Protein AF-A0A2S0L6A3-F1 (afdb_monomer)

Secondary structure (DSSP, 8-state):
-----------SHHHHHHHHHHHHHHHHHHHHHHHHHHHHHHHHHHHHHS--SSHHHHHHHHHHHTT--SEE--S-GGGT--BBGGGTBPPTT---GGGGPPEEEEE-SSS-EEEEE-TTS-B--TT-TT--HHHHHH-------SSSSHHHIIIIITTTSGGG--S-HHHHHHTEEE-TTS-EEEEEE-B--SS--HHHHHHHHHHHHHHHHHHHHHT-

InterPro domains:
  IPR021462 Protein of unknown function DUF3114 [PF11311] (29-197)

Structure (mmCIF, N/CA/C/O backbone):
data_AF-A0A2S0L6A3-F1
#
_entry.id   AF-A0A2S0L6A3-F1
#
loop_
_atom_site.group_PDB
_atom_site.id
_atom_site.type_symbol
_atom_site.label_atom_id
_atom_site.label_alt_id
_atom_site.label_comp_id
_atom_site.label_asym_id
_atom_site.label_entity_id
_atom_site.label_seq_id
_atom_site.pdbx_PDB_ins_code
_atom_site.Cartn_x
_atom_site.Cartn_y
_atom_site.Cartn_z
_atom_site.occupancy
_atom_site.B_iso_or_equiv
_atom_site.auth_seq_id
_atom_site.auth_comp_id
_atom_site.auth_asym_id
_atom_site.auth_atom_id
_atom_site.pdbx_PDB_model_num
ATOM 1 N N . MET A 1 1 ? 72.350 -32.010 15.997 1.00 31.83 1 MET A N 1
ATOM 2 C CA . MET A 1 1 ? 72.302 -31.146 14.799 1.00 31.83 1 MET A CA 1
ATOM 3 C C . MET A 1 1 ? 70.889 -31.222 14.229 1.00 31.83 1 MET A C 1
ATOM 5 O O . MET A 1 1 ? 70.427 -32.323 13.991 1.00 31.83 1 MET A O 1
ATOM 9 N N . TYR A 1 2 ? 7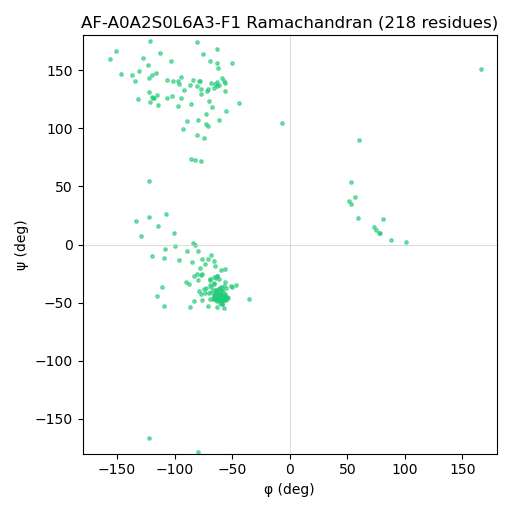0.229 -30.065 14.114 1.00 31.84 2 TYR A N 1
ATOM 10 C CA . TYR A 1 2 ? 68.938 -29.771 13.464 1.00 31.84 2 TYR A CA 1
ATOM 11 C C . TYR A 1 2 ? 67.646 -30.471 13.939 1.00 31.84 2 TYR A C 1
ATOM 13 O O . TYR A 1 2 ? 67.187 -31.454 13.372 1.00 31.84 2 TYR A O 1
ATOM 21 N N . PHE A 1 3 ? 66.979 -29.823 14.904 1.00 28.22 3 PHE A N 1
ATOM 22 C CA . PHE A 1 3 ? 65.516 -29.804 15.009 1.00 28.22 3 PHE A CA 1
ATOM 23 C C . PHE A 1 3 ? 64.943 -29.012 13.824 1.00 28.22 3 PHE A C 1
ATOM 25 O O . PHE A 1 3 ? 65.198 -27.811 13.705 1.00 28.22 3 PHE A O 1
ATOM 32 N N . GLN A 1 4 ? 64.146 -29.649 12.968 1.00 32.53 4 GLN A N 1
ATOM 33 C CA . GLN A 1 4 ? 63.387 -28.951 11.933 1.00 32.53 4 GLN A CA 1
ATOM 34 C C . GLN A 1 4 ? 62.026 -28.539 12.517 1.00 32.53 4 GLN A C 1
ATOM 36 O O . GLN A 1 4 ? 61.151 -29.366 12.758 1.00 32.53 4 GLN A O 1
ATOM 41 N N . LYS A 1 5 ? 61.869 -27.239 12.798 1.00 33.12 5 LYS A N 1
ATOM 42 C CA . LYS A 1 5 ? 60.591 -26.612 13.168 1.00 33.12 5 LYS A CA 1
ATOM 43 C C . LYS A 1 5 ? 59.597 -26.775 12.014 1.00 33.12 5 LYS A C 1
ATOM 45 O O . LYS A 1 5 ? 59.706 -26.076 11.007 1.00 33.12 5 LYS A O 1
ATOM 50 N N . ALA A 1 6 ? 58.601 -27.640 12.177 1.00 35.22 6 ALA A N 1
ATOM 51 C CA . ALA A 1 6 ? 57.412 -27.619 11.335 1.00 35.22 6 ALA A CA 1
ATOM 52 C C . ALA A 1 6 ? 56.557 -26.402 11.723 1.00 35.22 6 ALA A C 1
ATOM 54 O O . ALA A 1 6 ? 55.893 -26.375 12.758 1.00 35.22 6 ALA A O 1
ATOM 55 N N . HIS A 1 7 ? 56.611 -25.361 10.896 1.00 33.84 7 HIS A N 1
ATOM 56 C CA . HIS A 1 7 ? 55.689 -24.236 10.965 1.00 33.84 7 HIS A CA 1
ATOM 57 C C . HIS A 1 7 ? 54.299 -24.690 10.497 1.00 33.84 7 HIS A C 1
ATOM 59 O O . HIS A 1 7 ? 54.042 -24.768 9.298 1.00 33.84 7 HIS A O 1
ATOM 65 N N . ILE A 1 8 ? 53.378 -24.928 11.432 1.00 35.19 8 ILE A N 1
ATOM 66 C CA . ILE A 1 8 ? 51.941 -24.962 11.131 1.00 35.19 8 ILE A CA 1
ATOM 67 C C . ILE A 1 8 ? 51.505 -23.505 10.923 1.00 35.19 8 ILE A C 1
ATOM 69 O O . ILE A 1 8 ? 51.211 -22.781 11.873 1.00 35.19 8 ILE A O 1
ATOM 73 N N . ARG A 1 9 ? 51.541 -23.030 9.672 1.00 35.81 9 ARG A N 1
ATOM 74 C CA . ARG A 1 9 ? 50.959 -21.736 9.290 1.00 35.81 9 ARG A CA 1
ATOM 75 C C . ARG A 1 9 ? 49.472 -21.913 8.979 1.00 35.81 9 ARG A C 1
ATOM 77 O O . ARG A 1 9 ? 49.096 -22.670 8.094 1.00 35.81 9 ARG A O 1
ATOM 84 N N . ALA A 1 10 ? 48.670 -21.180 9.749 1.00 40.34 10 ALA A N 1
ATOM 85 C CA . ALA A 1 10 ? 47.282 -20.774 9.546 1.00 40.34 10 ALA A CA 1
ATOM 86 C C . ALA A 1 10 ? 46.657 -21.106 8.173 1.00 40.34 10 ALA A C 1
ATOM 88 O O . ALA A 1 10 ? 46.865 -20.386 7.202 1.00 40.34 10 ALA A O 1
ATOM 89 N N . PHE A 1 11 ? 45.799 -22.130 8.130 1.00 37.00 11 PHE A N 1
ATOM 90 C CA . PHE A 1 11 ? 44.911 -22.394 6.985 1.00 37.00 11 PHE A CA 1
ATOM 91 C C . PHE A 1 11 ? 43.455 -22.687 7.396 1.00 37.00 11 PHE A C 1
ATOM 93 O O . PHE A 1 11 ? 42.698 -23.275 6.635 1.00 37.00 11 PHE A O 1
ATOM 100 N N . CYS A 1 12 ? 43.040 -22.278 8.603 1.00 38.59 12 CYS A N 1
ATOM 101 C CA . CYS A 1 12 ? 41.682 -22.538 9.112 1.00 38.59 12 CYS A CA 1
ATOM 102 C C . CYS A 1 12 ? 40.863 -21.266 9.425 1.00 38.59 12 CYS A C 1
ATOM 104 O O . CYS A 1 12 ? 39.659 -21.337 9.641 1.00 38.59 12 CYS A O 1
ATOM 106 N N . PHE A 1 13 ? 41.482 -20.080 9.409 1.00 37.94 13 PHE A N 1
ATOM 107 C CA . PHE A 1 13 ? 40.802 -18.823 9.755 1.00 37.94 13 PHE A CA 1
ATOM 108 C C . PHE A 1 13 ? 39.919 -18.224 8.637 1.00 37.94 13 PHE A C 1
ATOM 110 O O . PHE A 1 13 ? 38.814 -17.776 8.946 1.00 37.94 13 PHE A O 1
ATOM 117 N N . PRO A 1 14 ? 40.308 -18.242 7.343 1.00 47.25 14 PRO A N 1
ATOM 118 C CA . PRO A 1 14 ? 39.481 -17.641 6.290 1.00 47.25 14 PRO A CA 1
ATOM 119 C C . PRO A 1 14 ? 38.142 -18.364 6.092 1.00 47.25 14 PRO A C 1
ATOM 121 O O . PRO A 1 14 ? 37.132 -17.740 5.783 1.00 47.25 14 PRO A O 1
ATOM 124 N N . LEU A 1 15 ? 38.118 -19.684 6.293 1.00 43.19 15 LEU A N 1
ATOM 125 C CA . LEU A 1 15 ? 36.986 -20.543 5.933 1.00 43.19 15 LEU A CA 1
ATOM 126 C C . LEU A 1 15 ? 35.839 -20.499 6.958 1.00 43.19 15 LEU A C 1
ATOM 128 O O . LEU A 1 15 ? 34.674 -20.642 6.601 1.00 43.19 15 LEU A O 1
ATOM 132 N N . VAL A 1 16 ? 36.158 -20.271 8.235 1.00 50.44 16 VAL A N 1
ATOM 133 C CA . VAL A 1 16 ? 35.151 -20.079 9.292 1.00 50.44 16 VAL A CA 1
ATOM 134 C C . VAL A 1 16 ? 34.558 -18.676 9.209 1.00 50.44 16 VAL A C 1
ATOM 136 O O . VAL A 1 16 ? 33.344 -18.515 9.284 1.00 50.44 16 VAL A O 1
ATOM 139 N N . VAL A 1 17 ? 35.400 -17.664 8.985 1.00 53.19 17 VAL A N 1
ATOM 140 C CA . VAL A 1 17 ? 34.967 -16.268 8.861 1.00 53.19 17 VAL A CA 1
ATOM 141 C C . VAL A 1 17 ? 34.058 -16.076 7.641 1.00 53.19 17 VAL A C 1
ATOM 143 O O . VAL A 1 17 ? 32.988 -15.490 7.772 1.00 53.19 17 VAL A O 1
ATOM 146 N N . THR A 1 18 ? 34.421 -16.630 6.480 1.00 59.38 18 THR A N 1
ATOM 147 C CA . THR A 1 18 ? 33.579 -16.586 5.265 1.00 59.38 18 THR A CA 1
ATOM 148 C C . THR A 1 18 ? 32.226 -17.265 5.471 1.00 59.38 18 THR A C 1
ATOM 150 O O . THR A 1 18 ? 31.202 -16.646 5.203 1.00 59.38 18 THR A O 1
ATOM 153 N N . LYS A 1 19 ? 32.187 -18.458 6.081 1.00 60.59 19 LYS A N 1
ATOM 154 C CA . LYS A 1 19 ? 30.921 -19.132 6.420 1.00 60.59 19 LYS A CA 1
ATOM 155 C C . LYS A 1 19 ? 30.034 -18.326 7.373 1.00 60.59 19 LYS A C 1
ATOM 157 O O . LYS A 1 19 ? 28.815 -18.349 7.230 1.00 60.59 19 LYS A O 1
ATOM 162 N N . VAL A 1 20 ? 30.612 -17.617 8.346 1.00 64.38 20 VAL A N 1
ATOM 163 C CA . VAL A 1 20 ? 29.844 -16.738 9.248 1.00 64.38 20 VAL A CA 1
ATOM 164 C C . VAL A 1 20 ? 29.231 -15.567 8.476 1.00 64.38 20 VAL A C 1
ATOM 166 O O . VAL A 1 20 ? 28.052 -15.269 8.670 1.00 64.38 20 VAL A O 1
ATOM 169 N N . TYR A 1 21 ? 29.985 -14.941 7.567 1.00 66.62 21 TYR A N 1
ATOM 170 C CA . TYR A 1 21 ? 29.467 -13.863 6.720 1.00 66.62 21 TYR A CA 1
ATOM 171 C C . TYR A 1 21 ? 28.375 -14.341 5.758 1.00 66.62 21 TYR A C 1
ATOM 173 O O . TYR A 1 21 ? 27.346 -13.675 5.649 1.00 66.62 21 TYR A O 1
ATOM 181 N N . ASP A 1 22 ? 28.545 -15.506 5.132 1.00 71.62 22 ASP A N 1
ATOM 182 C CA . ASP A 1 22 ? 27.551 -16.091 4.225 1.00 71.62 22 ASP A CA 1
ATOM 183 C C . ASP A 1 22 ? 26.243 -16.427 4.957 1.00 71.62 22 ASP A C 1
ATOM 185 O O . ASP A 1 22 ? 25.149 -16.110 4.481 1.00 71.62 22 ASP A O 1
ATOM 189 N N . ASN A 1 23 ? 26.341 -16.998 6.162 1.00 76.69 23 ASN A N 1
ATOM 190 C CA . ASN A 1 23 ? 25.178 -17.292 7.001 1.00 76.69 23 ASN A CA 1
ATOM 191 C C . ASN A 1 23 ? 24.453 -16.015 7.439 1.00 76.69 23 ASN A C 1
ATOM 193 O O . ASN A 1 23 ? 23.222 -15.961 7.427 1.00 76.69 23 ASN A O 1
ATOM 197 N N . MET A 1 24 ? 25.206 -14.974 7.802 1.00 78.56 24 MET A N 1
ATOM 198 C CA . MET A 1 24 ? 24.635 -13.688 8.192 1.00 78.56 24 MET A CA 1
ATOM 199 C C . MET A 1 24 ? 23.936 -13.018 7.002 1.00 78.56 24 MET A C 1
ATOM 201 O O . MET A 1 24 ? 22.807 -12.555 7.140 1.00 78.56 24 MET A O 1
ATOM 205 N N . TRP A 1 25 ? 24.556 -13.026 5.820 1.00 79.31 25 TRP A N 1
ATOM 206 C CA . TRP A 1 25 ? 23.961 -12.543 4.571 1.00 79.31 25 TRP A CA 1
ATOM 207 C C . TRP A 1 25 ? 22.652 -13.264 4.232 1.00 79.31 25 TRP A C 1
ATOM 209 O O . TRP A 1 25 ? 21.638 -12.619 3.958 1.00 79.31 25 TRP A O 1
ATOM 219 N N . TYR A 1 26 ? 22.644 -14.598 4.304 1.00 83.38 26 TYR A N 1
ATOM 220 C CA . TYR A 1 26 ? 21.440 -15.388 4.061 1.00 83.38 26 TYR A CA 1
ATOM 221 C C . TYR A 1 26 ? 20.330 -15.048 5.061 1.00 83.38 26 TYR A C 1
ATOM 223 O O . TYR A 1 26 ? 19.191 -14.820 4.655 1.00 83.38 26 TYR A O 1
ATOM 231 N N . ALA A 1 27 ? 20.658 -14.934 6.351 1.00 84.56 27 ALA A N 1
ATOM 232 C CA . ALA A 1 27 ? 19.701 -14.541 7.382 1.00 84.56 27 ALA A CA 1
ATOM 233 C C . ALA A 1 27 ? 19.103 -13.148 7.118 1.00 84.56 27 ALA A C 1
ATOM 235 O O . ALA A 1 27 ? 17.888 -12.978 7.203 1.00 84.56 27 ALA A O 1
ATOM 236 N N . TRP A 1 28 ? 19.927 -12.172 6.723 1.00 82.19 28 TRP A N 1
ATOM 237 C CA . TRP A 1 28 ? 19.464 -10.833 6.347 1.00 82.19 28 TRP A CA 1
ATOM 238 C C . TRP A 1 28 ? 18.509 -10.854 5.155 1.00 82.19 28 TRP A C 1
ATOM 240 O O . TRP A 1 28 ? 17.474 -10.188 5.187 1.00 82.19 28 TRP A O 1
ATOM 250 N N . LYS A 1 29 ? 18.820 -11.643 4.121 1.00 87.50 29 LYS A N 1
ATOM 251 C CA . LYS A 1 29 ? 17.936 -11.819 2.966 1.00 87.50 29 LYS A CA 1
ATOM 252 C C . LYS A 1 29 ? 16.603 -12.451 3.367 1.00 87.50 29 LYS A C 1
ATOM 254 O O . LYS A 1 29 ? 15.558 -11.964 2.949 1.00 87.50 29 LYS A O 1
ATOM 259 N N . GLN A 1 30 ? 16.621 -13.506 4.180 1.00 88.81 30 GLN A N 1
ATOM 260 C CA . GLN A 1 30 ? 15.391 -14.158 4.639 1.00 88.81 30 GLN A CA 1
ATOM 261 C C . GLN A 1 30 ? 14.534 -13.217 5.488 1.00 88.81 30 GLN A C 1
ATOM 263 O O . GLN A 1 30 ? 13.326 -13.138 5.275 1.00 88.81 30 GLN A O 1
ATOM 268 N N . LEU A 1 31 ? 15.155 -12.448 6.387 1.00 86.00 31 LEU A N 1
ATOM 269 C CA . LEU A 1 31 ? 14.462 -11.441 7.186 1.00 86.00 31 LEU A CA 1
ATOM 270 C C . LEU A 1 31 ? 13.793 -10.392 6.288 1.00 86.00 31 LEU A C 1
ATOM 272 O O . LEU A 1 31 ? 12.598 -10.143 6.421 1.00 86.00 31 LEU A O 1
ATOM 276 N N . HIS A 1 32 ? 14.533 -9.849 5.318 1.00 86.69 32 HIS A N 1
ATOM 277 C CA . HIS A 1 32 ? 13.995 -8.915 4.328 1.00 86.69 32 HIS A CA 1
ATOM 278 C C . HIS A 1 32 ? 12.790 -9.485 3.579 1.00 86.69 32 HIS A C 1
ATOM 280 O O . HIS A 1 32 ? 11.782 -8.807 3.433 1.00 86.69 32 HIS A O 1
ATOM 286 N N . LEU A 1 33 ? 12.854 -10.733 3.123 1.00 89.56 33 LEU A N 1
ATOM 287 C CA . LEU A 1 33 ? 11.740 -11.357 2.406 1.00 89.56 33 LEU A CA 1
ATOM 288 C C . LEU A 1 33 ? 10.532 -11.611 3.317 1.00 89.56 33 LEU A C 1
ATOM 290 O O . LEU A 1 33 ? 9.387 -11.429 2.898 1.00 89.56 33 LEU A O 1
ATOM 294 N N . PHE A 1 34 ? 10.775 -11.973 4.577 1.00 89.44 34 PHE A N 1
ATOM 295 C CA . PHE A 1 34 ? 9.727 -12.252 5.555 1.00 89.44 34 PHE A CA 1
ATOM 296 C C . PHE A 1 34 ? 8.854 -11.027 5.861 1.00 89.44 34 PHE A C 1
ATOM 298 O O . PHE A 1 34 ? 7.663 -11.169 6.145 1.00 89.44 34 PHE A O 1
ATOM 305 N N . ARG A 1 35 ? 9.391 -9.811 5.705 1.00 87.50 35 ARG A N 1
ATOM 306 C CA . ARG A 1 35 ? 8.645 -8.554 5.878 1.00 87.50 35 ARG A CA 1
ATOM 307 C C . ARG A 1 35 ? 7.395 -8.466 4.989 1.00 87.50 35 ARG A C 1
ATOM 309 O O . ARG A 1 35 ? 6.401 -7.865 5.393 1.00 87.50 35 ARG A O 1
ATOM 316 N N . TYR A 1 36 ? 7.427 -9.072 3.798 1.00 90.06 36 TYR A N 1
ATOM 317 C CA . TYR A 1 36 ? 6.283 -9.101 2.883 1.00 90.06 36 TYR A CA 1
ATOM 318 C C . TYR A 1 36 ? 5.188 -10.044 3.376 1.00 90.06 36 TYR A C 1
ATOM 320 O O . TYR A 1 36 ? 4.010 -9.711 3.271 1.00 90.06 36 TYR A O 1
ATOM 328 N N . VAL A 1 37 ? 5.573 -11.180 3.968 1.00 92.00 37 VAL A N 1
ATOM 329 C CA . VAL A 1 37 ? 4.640 -12.128 4.592 1.00 92.00 37 VAL A CA 1
ATOM 330 C C . VAL A 1 37 ? 3.953 -11.475 5.782 1.00 92.00 37 VAL A C 1
ATOM 332 O O . VAL A 1 37 ? 2.728 -11.504 5.853 1.00 92.00 37 VAL A O 1
ATOM 335 N N . ILE A 1 38 ? 4.721 -10.823 6.662 1.00 89.38 38 ILE A N 1
ATOM 336 C CA . ILE A 1 38 ? 4.166 -10.077 7.798 1.00 89.38 38 ILE A CA 1
ATOM 337 C C . ILE A 1 38 ? 3.192 -9.015 7.285 1.00 89.38 38 ILE A C 1
ATOM 339 O O . ILE A 1 38 ? 2.030 -9.017 7.673 1.00 89.38 38 ILE A O 1
ATOM 343 N N . SER A 1 39 ? 3.633 -8.141 6.376 1.00 89.69 39 SER A N 1
ATOM 344 C CA . SER A 1 39 ? 2.795 -7.050 5.868 1.00 89.69 39 SER A CA 1
ATOM 345 C C . SER A 1 39 ? 1.486 -7.554 5.249 1.00 89.69 39 SER A C 1
ATOM 347 O O . SER A 1 39 ? 0.419 -7.023 5.559 1.00 89.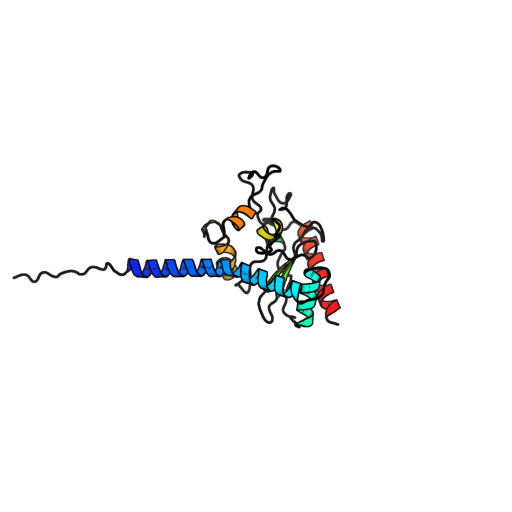69 39 SER A O 1
ATOM 349 N N . TYR A 1 40 ? 1.545 -8.619 4.445 1.00 93.19 40 TYR A N 1
ATOM 350 C CA . TYR A 1 40 ? 0.358 -9.245 3.870 1.00 93.19 40 TYR A CA 1
ATOM 351 C C . TYR A 1 40 ? -0.567 -9.835 4.940 1.00 93.19 40 TYR A C 1
ATOM 353 O O . TYR A 1 40 ? -1.761 -9.546 4.939 1.00 93.19 40 TYR A O 1
ATOM 361 N N . GLN A 1 41 ? -0.034 -10.610 5.889 1.00 93.31 41 GLN A N 1
ATOM 362 C CA . GLN A 1 41 ? -0.832 -11.212 6.962 1.00 93.31 41 GLN A CA 1
ATOM 363 C C . GLN A 1 41 ? -1.547 -10.156 7.809 1.00 93.31 41 GLN A C 1
ATOM 365 O O . GLN A 1 41 ? -2.686 -10.366 8.217 1.00 93.31 41 GLN A O 1
ATOM 370 N N . GLN A 1 42 ? -0.913 -9.009 8.044 1.00 92.06 42 GLN A N 1
ATOM 371 C CA . GLN A 1 42 ? -1.512 -7.910 8.794 1.00 92.06 42 GLN A CA 1
ATOM 372 C C . GLN A 1 42 ? -2.652 -7.232 8.046 1.00 92.06 42 GLN A C 1
ATOM 374 O O . GLN A 1 42 ? -3.716 -7.017 8.624 1.00 92.06 42 GLN A O 1
ATOM 379 N N . ALA A 1 43 ? -2.441 -6.913 6.768 1.00 94.31 43 ALA A N 1
ATOM 380 C CA . ALA A 1 43 ? -3.487 -6.358 5.921 1.00 94.31 43 ALA A CA 1
ATOM 381 C C . ALA A 1 43 ? -4.661 -7.341 5.811 1.00 94.31 43 ALA A C 1
ATOM 383 O O . ALA A 1 43 ? -5.804 -6.970 6.074 1.00 94.31 43 ALA A O 1
ATOM 384 N N . LYS A 1 44 ? -4.374 -8.619 5.540 1.00 95.31 44 LYS A N 1
ATOM 385 C CA . LYS A 1 44 ? -5.381 -9.677 5.442 1.00 95.31 44 LYS A CA 1
ATOM 386 C C . LYS A 1 44 ? -6.156 -9.873 6.743 1.00 95.31 44 LYS A C 1
ATOM 388 O O . LYS A 1 44 ? -7.379 -9.956 6.711 1.00 95.31 44 LYS A O 1
ATOM 393 N N . TYR A 1 45 ? -5.480 -9.866 7.892 1.00 95.31 45 TYR A N 1
ATOM 394 C CA . TYR A 1 45 ? -6.146 -9.929 9.192 1.00 95.31 45 TYR A CA 1
ATOM 395 C C . TYR A 1 45 ? -7.171 -8.800 9.357 1.00 95.31 45 TYR A C 1
ATOM 397 O O . TYR A 1 45 ? -8.297 -9.053 9.779 1.00 95.31 45 TYR A O 1
ATOM 405 N N . ILE A 1 46 ? -6.821 -7.568 8.982 1.00 96.31 46 ILE A N 1
ATOM 406 C CA . ILE A 1 46 ? -7.750 -6.433 9.043 1.00 96.31 46 ILE A CA 1
ATOM 407 C C . ILE A 1 46 ? -8.924 -6.637 8.077 1.00 96.31 46 ILE A C 1
ATOM 409 O O . ILE A 1 46 ? -10.080 -6.481 8.473 1.00 96.31 46 ILE A O 1
ATOM 413 N N . VAL A 1 47 ? -8.632 -7.025 6.833 1.00 96.50 47 VAL A N 1
ATOM 414 C CA . VAL A 1 47 ? -9.634 -7.256 5.782 1.00 96.50 47 VAL A CA 1
ATOM 415 C C . VAL A 1 47 ? -10.664 -8.310 6.193 1.00 96.50 47 VAL A C 1
ATOM 417 O O . VAL A 1 47 ? -11.855 -8.109 5.937 1.00 96.50 47 VAL A O 1
ATOM 420 N N . ASP A 1 48 ? -10.216 -9.389 6.836 1.00 97.12 48 ASP A N 1
ATOM 421 C CA . ASP A 1 48 ? -11.041 -10.546 7.193 1.00 97.12 48 ASP A CA 1
ATOM 422 C C . ASP A 1 48 ? -11.829 -10.340 8.505 1.00 97.12 48 ASP A C 1
ATOM 424 O O . ASP A 1 48 ? -12.898 -10.924 8.674 1.00 97.12 48 ASP A O 1
ATOM 428 N N . ASN A 1 49 ? -11.336 -9.509 9.437 1.00 97.69 49 ASN A N 1
ATOM 429 C CA . ASN A 1 49 ? -11.890 -9.416 10.801 1.00 97.69 49 ASN A CA 1
ATOM 430 C C . ASN A 1 49 ? -12.642 -8.110 11.111 1.00 97.69 49 ASN A C 1
ATOM 432 O O . ASN A 1 49 ? -13.330 -8.025 12.133 1.00 97.69 49 ASN A O 1
ATOM 436 N N . TYR A 1 50 ? -12.541 -7.085 10.260 1.00 97.62 50 TYR A N 1
ATOM 437 C CA . TYR A 1 50 ? -13.141 -5.772 10.513 1.00 97.62 50 TYR A CA 1
ATOM 438 C C . TYR A 1 50 ? -14.165 -5.389 9.445 1.00 97.62 50 TYR A C 1
ATOM 440 O O . TYR A 1 50 ? -14.047 -5.731 8.270 1.00 97.62 50 TYR A O 1
ATOM 448 N N . LYS A 1 51 ? -15.211 -4.671 9.871 1.00 95.62 51 LYS A N 1
ATOM 449 C CA . LYS A 1 51 ? -16.278 -4.190 8.982 1.00 95.62 51 LYS A CA 1
ATOM 450 C C . LYS A 1 51 ? -15.854 -2.882 8.313 1.00 95.62 51 LYS A C 1
ATOM 452 O O . LYS A 1 51 ? -15.278 -2.025 8.975 1.00 95.62 51 LYS A O 1
ATOM 457 N N . GLY A 1 52 ? -16.208 -2.725 7.045 1.00 94.62 52 GLY A N 1
ATOM 458 C CA . GLY A 1 52 ? -15.938 -1.545 6.225 1.00 94.62 52 GLY A CA 1
ATOM 459 C C . GLY A 1 52 ? -16.186 -1.881 4.756 1.00 94.62 52 GLY A C 1
ATOM 460 O O . GLY A 1 52 ? -16.081 -3.048 4.366 1.00 94.62 52 GLY A O 1
ATOM 461 N N . ARG A 1 53 ? -16.566 -0.883 3.961 1.00 94.50 53 ARG A N 1
ATOM 462 C CA . ARG A 1 53 ? -16.757 -0.979 2.508 1.00 94.50 53 ARG A CA 1
ATOM 463 C C . ARG A 1 53 ? -15.415 -1.036 1.783 1.00 94.50 53 ARG A C 1
ATOM 465 O O . ARG A 1 53 ? -15.283 -1.783 0.817 1.00 94.50 53 ARG A O 1
ATOM 472 N N . THR A 1 54 ? -14.431 -0.281 2.267 1.00 97.25 54 THR A N 1
ATOM 473 C CA . THR A 1 54 ? -13.056 -0.237 1.748 1.00 97.25 54 THR A CA 1
ATOM 474 C C . THR A 1 54 ? -12.073 -0.821 2.761 1.00 97.25 54 THR A C 1
ATOM 476 O O . THR A 1 54 ? -12.407 -1.001 3.935 1.00 97.25 54 THR A O 1
ATOM 479 N N . ASP A 1 55 ? -10.850 -1.127 2.325 1.00 97.50 55 ASP A N 1
ATOM 480 C CA . ASP A 1 55 ? -9.809 -1.598 3.245 1.00 97.50 55 ASP A CA 1
ATOM 481 C C . ASP A 1 55 ? -9.363 -0.465 4.187 1.00 97.50 55 ASP A C 1
ATOM 483 O O . ASP A 1 55 ? -9.046 -0.720 5.347 1.00 97.50 55 ASP A O 1
ATOM 487 N N . GLU A 1 56 ? -9.429 0.788 3.724 1.00 97.56 56 GLU A N 1
ATOM 488 C CA . GLU A 1 56 ? -9.246 1.997 4.535 1.00 97.56 56 GLU A CA 1
ATOM 489 C C . GLU A 1 56 ? -10.257 2.069 5.687 1.00 97.56 56 GLU A C 1
ATOM 491 O O . GLU A 1 56 ? -9.859 2.165 6.847 1.00 97.56 56 GLU A O 1
ATOM 496 N N . GLU A 1 57 ? -11.555 1.918 5.408 1.00 98.06 57 GLU A N 1
ATOM 497 C CA . GLU A 1 57 ? -12.592 1.893 6.448 1.00 98.06 57 GLU A CA 1
ATOM 498 C C . GLU A 1 57 ? -12.369 0.737 7.441 1.00 98.06 57 GLU A C 1
ATOM 500 O O . GLU A 1 57 ? -12.538 0.894 8.654 1.00 98.06 57 GLU A O 1
ATOM 505 N N . LYS A 1 58 ? -11.940 -0.436 6.955 1.00 98.31 58 LYS A N 1
ATOM 506 C CA . LYS A 1 58 ? -11.597 -1.574 7.824 1.00 98.31 58 LYS A CA 1
ATOM 507 C C . LYS A 1 58 ? -10.374 -1.282 8.696 1.00 98.31 58 LYS A C 1
ATOM 509 O O . LYS A 1 58 ? -10.378 -1.650 9.872 1.00 98.31 58 LYS A O 1
ATOM 514 N N . LEU A 1 59 ? -9.355 -0.601 8.164 1.00 97.19 59 LEU A N 1
ATOM 515 C CA . LEU A 1 59 ? -8.196 -0.139 8.933 1.00 97.19 59 LEU A CA 1
ATOM 516 C C . LEU A 1 59 ? -8.615 0.840 10.029 1.00 97.19 59 LEU A C 1
ATOM 518 O O . LEU A 1 59 ? -8.165 0.712 11.167 1.00 97.19 59 LEU A O 1
ATOM 522 N N . ILE A 1 60 ? -9.488 1.792 9.706 1.00 97.44 60 ILE A N 1
ATOM 523 C CA . ILE A 1 60 ? -10.023 2.758 10.669 1.00 97.44 60 ILE A CA 1
ATOM 524 C C . ILE A 1 60 ? -10.766 2.023 11.790 1.00 97.44 60 ILE A C 1
ATOM 526 O O . ILE A 1 60 ? -10.496 2.259 12.970 1.00 97.44 60 ILE A O 1
ATOM 530 N N . ASN A 1 61 ? -11.626 1.062 11.439 1.00 97.38 61 ASN A N 1
ATOM 531 C CA . ASN A 1 61 ? -12.318 0.205 12.402 1.00 97.38 61 ASN A CA 1
ATOM 532 C C . ASN A 1 61 ? -11.337 -0.522 13.332 1.00 97.38 61 ASN A C 1
ATOM 534 O O . ASN A 1 61 ? -11.527 -0.532 14.548 1.00 97.38 61 ASN A O 1
ATOM 538 N N . TYR A 1 62 ? -10.278 -1.106 12.763 1.00 95.75 62 TYR A N 1
ATOM 539 C CA . TYR A 1 62 ? -9.216 -1.776 13.511 1.00 95.75 62 TYR A CA 1
ATOM 540 C C . TYR A 1 62 ? -8.527 -0.831 14.495 1.00 95.75 62 TYR A C 1
ATOM 542 O O . TYR A 1 62 ? -8.458 -1.137 15.686 1.00 95.75 62 TYR A O 1
ATOM 550 N N . ILE A 1 63 ? -8.083 0.340 14.030 1.00 95.19 63 ILE A N 1
ATOM 551 C CA . ILE A 1 63 ? -7.423 1.353 14.864 1.00 95.19 63 ILE A CA 1
ATOM 552 C C . ILE A 1 63 ? -8.315 1.748 16.046 1.00 95.19 63 ILE A C 1
ATOM 554 O O . ILE A 1 63 ? -7.847 1.792 17.187 1.00 95.19 63 ILE A O 1
ATOM 558 N N . VAL A 1 64 ? -9.598 2.001 15.786 1.00 95.62 64 VAL A N 1
ATOM 559 C CA . VAL A 1 64 ? -10.556 2.458 16.797 1.00 95.62 64 VAL A CA 1
ATOM 560 C C . VAL A 1 64 ? -10.896 1.357 17.797 1.00 95.62 64 VAL A C 1
ATOM 562 O O . VAL A 1 64 ? -10.759 1.570 19.004 1.00 95.62 64 VAL A O 1
ATOM 565 N N . LYS A 1 65 ? -11.306 0.173 17.326 1.00 94.62 65 LYS A N 1
ATOM 566 C CA . LYS A 1 65 ? -11.710 -0.939 18.201 1.00 94.62 65 LYS A CA 1
ATOM 567 C C . LYS A 1 65 ? -10.569 -1.429 19.076 1.00 94.62 65 LYS A C 1
ATOM 569 O O . LYS A 1 65 ? -10.767 -1.656 20.268 1.00 94.62 65 LYS A O 1
ATOM 574 N N . GLU A 1 66 ? -9.370 -1.535 18.510 1.00 93.38 66 GLU A N 1
ATOM 575 C CA . GLU A 1 66 ? -8.186 -1.982 19.245 1.00 93.38 66 GLU A CA 1
ATOM 576 C C . GLU A 1 66 ? -7.516 -0.863 20.051 1.00 93.38 66 GLU A C 1
ATOM 578 O O . GLU A 1 66 ? -6.532 -1.117 20.758 1.00 93.38 66 GLU A O 1
ATOM 583 N N . LYS A 1 67 ? -8.068 0.359 19.995 1.00 93.50 67 LYS A N 1
ATOM 584 C CA . LYS A 1 67 ? -7.600 1.548 20.719 1.00 93.50 67 LYS A CA 1
ATOM 585 C C . LYS A 1 67 ? -6.134 1.872 20.422 1.00 93.50 67 LYS A C 1
ATOM 587 O O . LYS A 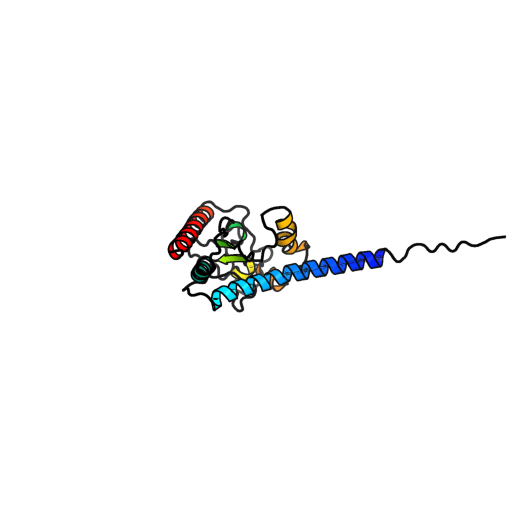1 67 ? -5.358 2.224 21.314 1.00 93.50 67 LYS A O 1
ATOM 592 N N . ILE A 1 68 ? -5.732 1.737 19.160 1.00 91.88 68 ILE A N 1
ATOM 593 C CA . ILE A 1 68 ? -4.359 1.963 18.703 1.00 91.88 68 ILE A CA 1
ATOM 594 C C . ILE A 1 68 ? -4.154 3.460 18.492 1.00 91.88 68 ILE A C 1
ATOM 596 O O . ILE A 1 68 ? -4.101 3.913 17.365 1.00 91.88 68 ILE A O 1
ATOM 600 N N . TRP A 1 69 ? -4.054 4.248 19.564 1.00 91.88 69 TRP A N 1
ATOM 601 C CA . TRP A 1 69 ? -3.986 5.718 19.459 1.00 91.88 69 TRP A CA 1
ATOM 602 C C . TRP A 1 69 ? -2.621 6.269 19.059 1.00 91.88 69 TRP A C 1
ATOM 604 O O . TRP A 1 69 ? -2.536 7.387 18.566 1.00 91.88 69 TRP A O 1
ATOM 614 N N . ASN A 1 70 ? -1.561 5.484 19.239 1.00 89.81 70 ASN A N 1
ATOM 615 C CA . ASN A 1 70 ? -0.235 5.829 18.745 1.00 89.81 70 ASN A CA 1
ATOM 616 C C . ASN A 1 70 ? -0.097 5.361 17.291 1.00 89.81 70 ASN A C 1
ATOM 618 O O . ASN A 1 70 ? 0.535 4.341 17.023 1.00 89.81 70 ASN A O 1
ATOM 622 N N . TRP A 1 71 ? -0.749 6.054 16.366 1.00 91.44 71 TRP A N 1
ATOM 623 C CA . TRP A 1 71 ? -0.634 5.833 14.927 1.00 91.44 71 TRP A CA 1
ATOM 624 C C . TRP A 1 71 ? -0.303 7.154 14.227 1.00 91.44 71 TRP A C 1
ATOM 626 O O . TRP A 1 71 ? -0.479 8.227 14.799 1.00 91.44 71 TRP A O 1
ATOM 636 N N . THR A 1 72 ? 0.220 7.086 13.007 1.00 90.25 72 THR A N 1
ATOM 637 C CA . THR A 1 72 ? 0.573 8.268 12.215 1.00 90.25 72 THR A CA 1
ATOM 638 C C . THR A 1 72 ? 0.362 8.017 10.728 1.00 90.25 72 THR A C 1
ATOM 640 O O . THR A 1 72 ? 0.563 6.901 10.252 1.00 90.25 72 THR A O 1
ATOM 643 N N . ALA A 1 73 ? -0.016 9.068 10.005 1.00 91.06 73 ALA A N 1
ATOM 644 C CA . ALA A 1 73 ? -0.052 9.102 8.547 1.00 91.06 73 ALA A CA 1
ATOM 645 C C . ALA A 1 73 ? 0.820 10.241 7.979 1.00 91.06 73 ALA A C 1
ATOM 647 O O . ALA A 1 73 ? 0.587 10.730 6.880 1.00 91.06 73 ALA A O 1
ATOM 648 N N . GLU A 1 74 ? 1.821 10.686 8.748 1.00 86.31 74 GLU A N 1
ATOM 649 C CA . GLU A 1 74 ? 2.698 11.817 8.396 1.00 86.31 74 GLU A CA 1
ATOM 650 C C . GLU A 1 74 ? 3.804 11.446 7.396 1.00 86.31 74 GLU A C 1
ATOM 652 O O . GLU A 1 74 ? 4.555 12.306 6.938 1.00 86.31 74 GLU A O 1
ATOM 657 N N . GLU A 1 75 ? 3.939 10.168 7.041 1.00 76.06 75 GLU A N 1
ATOM 658 C CA . GLU A 1 75 ? 4.919 9.763 6.041 1.00 76.06 75 GLU A CA 1
ATOM 659 C C . GLU A 1 75 ? 4.448 10.086 4.614 1.00 76.06 75 GLU A C 1
ATOM 661 O O . GLU A 1 75 ? 3.339 9.751 4.201 1.00 76.06 75 GLU A O 1
ATOM 666 N N . SER A 1 76 ? 5.329 10.746 3.856 1.00 66.81 76 SER A N 1
ATOM 667 C CA . SER A 1 76 ? 5.029 11.319 2.539 1.00 66.81 76 SER A CA 1
ATOM 668 C C . SER A 1 76 ? 4.676 10.272 1.473 1.00 66.81 76 SER A C 1
ATOM 670 O O . SER A 1 76 ? 5.399 9.286 1.292 1.00 66.81 76 SER A O 1
ATOM 672 N N . THR A 1 77 ? 3.657 10.572 0.653 1.00 72.56 77 THR A N 1
ATOM 673 C CA . THR A 1 77 ? 3.296 9.791 -0.553 1.00 72.56 77 THR A CA 1
ATOM 674 C C . THR A 1 77 ? 4.451 9.635 -1.550 1.00 72.56 77 THR A C 1
ATOM 676 O O . THR A 1 77 ? 4.461 8.685 -2.327 1.00 72.56 77 THR A O 1
ATOM 679 N N . ARG A 1 78 ? 5.484 10.495 -1.517 1.00 77.81 78 ARG A N 1
ATOM 680 C CA . ARG A 1 78 ? 6.631 10.453 -2.449 1.00 77.81 78 ARG A CA 1
ATOM 681 C C . ARG A 1 78 ? 7.273 9.063 -2.566 1.00 77.81 78 ARG A C 1
ATOM 683 O O . ARG A 1 78 ? 7.726 8.676 -3.639 1.00 77.81 78 ARG A O 1
ATOM 690 N N . LEU A 1 79 ? 7.345 8.302 -1.471 1.00 79.25 79 LEU A N 1
ATOM 691 C CA . LEU A 1 79 ? 7.962 6.966 -1.470 1.00 79.25 79 LEU A CA 1
ATOM 692 C C . LEU A 1 79 ? 7.067 5.887 -2.100 1.00 79.25 79 LEU A C 1
ATOM 694 O O . LEU A 1 79 ? 7.573 4.898 -2.647 1.00 79.25 79 LEU A O 1
ATOM 698 N N . HIS A 1 80 ? 5.757 6.109 -2.071 1.00 86.69 80 HIS A N 1
ATOM 699 C CA . HIS A 1 80 ? 4.727 5.153 -2.466 1.00 86.69 80 HIS A CA 1
ATOM 700 C C . HIS A 1 80 ? 3.948 5.609 -3.697 1.00 86.69 80 HIS A C 1
ATOM 702 O O . HIS A 1 80 ? 2.898 5.056 -3.976 1.00 86.69 80 HIS A O 1
ATOM 708 N N . LEU A 1 81 ? 4.465 6.584 -4.443 1.00 90.69 81 LEU A N 1
ATOM 709 C CA . LEU A 1 81 ? 3.873 7.091 -5.676 1.00 90.69 81 LEU A CA 1
ATOM 710 C C . LEU A 1 81 ? 4.874 6.950 -6.827 1.00 90.69 81 LEU A C 1
ATOM 712 O O . LEU A 1 81 ? 5.277 7.925 -7.460 1.00 90.69 81 LEU A O 1
ATOM 716 N N . LYS A 1 82 ? 5.375 5.726 -7.030 1.00 93.00 82 LYS A N 1
ATOM 717 C CA . LYS A 1 82 ? 6.348 5.456 -8.092 1.00 93.00 82 LYS A CA 1
ATOM 718 C C . LYS A 1 82 ? 5.701 5.586 -9.459 1.00 93.00 82 LYS A C 1
ATOM 720 O O . LYS A 1 82 ? 4.593 5.112 -9.692 1.00 93.00 82 LYS A O 1
ATOM 725 N N . SER A 1 83 ? 6.449 6.192 -10.357 1.00 93.00 83 SER A N 1
ATOM 726 C CA . SER A 1 83 ? 6.028 6.549 -11.702 1.00 93.00 83 SER A CA 1
ATOM 727 C C . SER A 1 83 ? 7.246 6.533 -12.618 1.00 93.00 83 SER A C 1
ATOM 729 O O . SER A 1 83 ? 8.394 6.476 -12.163 1.00 93.00 83 SER A O 1
ATOM 731 N N . TYR A 1 84 ? 7.012 6.558 -13.923 1.00 91.75 84 TYR A N 1
ATOM 732 C CA . TYR A 1 84 ? 8.065 6.772 -14.906 1.00 91.75 84 TYR A CA 1
ATOM 733 C C . TYR A 1 84 ? 7.749 7.996 -15.760 1.00 91.75 84 TYR A C 1
ATOM 735 O O . TYR A 1 84 ? 6.727 8.657 -15.583 1.00 91.75 84 TYR A O 1
ATOM 743 N N . ASN A 1 85 ? 8.690 8.349 -16.638 1.00 88.81 85 ASN A N 1
ATOM 744 C CA . ASN A 1 85 ? 8.571 9.515 -17.508 1.00 88.81 85 ASN A CA 1
ATOM 745 C C . ASN A 1 85 ? 8.264 10.809 -16.722 1.00 88.81 85 ASN A C 1
ATOM 747 O O . ASN A 1 85 ? 7.285 11.495 -16.969 1.00 88.81 85 ASN A O 1
ATOM 751 N N . LYS A 1 86 ? 9.105 11.106 -15.717 1.00 83.75 86 LYS A N 1
ATOM 752 C CA . LYS A 1 86 ? 9.009 12.302 -14.853 1.00 83.75 86 LYS A CA 1
ATOM 753 C C . LYS A 1 86 ? 7.697 12.448 -14.060 1.00 83.75 86 LYS A C 1
ATOM 755 O O . LYS A 1 86 ? 7.404 13.549 -13.610 1.00 83.75 86 LYS A O 1
ATOM 760 N N . GLY A 1 87 ? 6.972 11.359 -13.818 1.00 83.38 87 GLY A N 1
ATOM 761 C CA . GLY A 1 87 ? 5.727 11.404 -13.045 1.00 83.38 87 GLY A CA 1
ATOM 762 C C . GLY A 1 87 ? 4.463 11.369 -13.888 1.00 83.38 87 GLY A C 1
ATOM 763 O O . GLY A 1 87 ? 3.378 11.419 -13.333 1.00 83.38 87 GLY A O 1
ATOM 764 N N . GLU A 1 88 ? 4.587 11.260 -15.210 1.00 85.38 88 GLU A N 1
ATOM 765 C CA . GLU A 1 88 ? 3.440 11.301 -16.122 1.00 85.38 88 GLU A CA 1
ATOM 766 C C . GLU A 1 88 ? 2.696 9.963 -16.203 1.00 85.38 88 GLU A C 1
ATOM 768 O O . GLU A 1 88 ? 1.522 9.925 -16.563 1.00 85.38 88 GLU A O 1
ATOM 773 N N . GLN A 1 89 ? 3.379 8.852 -15.914 1.00 91.19 89 GLN A N 1
ATOM 774 C CA . GLN A 1 89 ? 2.835 7.515 -16.128 1.00 91.19 89 GLN A CA 1
ATOM 775 C C . GLN A 1 89 ? 3.036 6.632 -14.896 1.00 91.19 89 GLN A C 1
ATOM 777 O O . GLN A 1 89 ? 4.156 6.441 -14.407 1.00 91.19 89 GLN A O 1
ATOM 782 N N . TYR A 1 90 ? 1.927 6.079 -14.417 1.00 93.75 90 TYR A N 1
ATOM 783 C CA . TYR A 1 90 ? 1.837 5.254 -13.217 1.00 93.75 90 TYR A CA 1
ATOM 784 C C . TYR A 1 90 ? 1.714 3.766 -13.568 1.00 93.75 90 TYR A C 1
ATOM 786 O O . TYR A 1 90 ? 1.361 3.434 -14.703 1.00 93.75 90 TYR A O 1
ATOM 794 N N . PRO A 1 91 ? 2.070 2.862 -12.639 1.00 94.44 91 PRO A N 1
ATOM 795 C CA . PRO A 1 91 ? 1.938 1.425 -12.855 1.00 94.44 91 PRO A CA 1
ATOM 796 C C . PRO A 1 91 ? 0.479 1.004 -13.031 1.00 94.44 91 PRO A C 1
ATOM 798 O O . PRO A 1 91 ? -0.440 1.665 -12.549 1.00 94.44 91 PRO A O 1
ATOM 801 N N . ASP A 1 92 ? 0.275 -0.129 -13.701 1.00 93.38 92 ASP A N 1
ATOM 802 C CA . ASP A 1 92 ? -1.060 -0.697 -13.877 1.00 93.38 92 ASP A CA 1
ATOM 803 C C . ASP A 1 92 ? -1.766 -0.940 -12.530 1.00 93.38 92 ASP A C 1
ATOM 805 O O . ASP A 1 92 ? -1.158 -1.395 -11.552 1.00 93.38 92 ASP A O 1
ATOM 809 N N . GLY A 1 93 ? -3.061 -0.625 -12.486 1.00 92.69 93 GLY A N 1
ATOM 810 C CA . GLY A 1 93 ? -3.877 -0.639 -11.273 1.00 92.69 93 GLY A CA 1
ATOM 811 C C . GLY A 1 93 ? -3.693 0.568 -10.347 1.00 92.69 93 GLY A C 1
ATOM 812 O O . GLY A 1 93 ? -4.200 0.539 -9.225 1.00 92.69 93 GLY A O 1
ATOM 813 N N . HIS A 1 94 ? -2.986 1.612 -10.787 1.00 95.12 94 HIS A N 1
ATOM 814 C CA . HIS A 1 94 ? -2.946 2.891 -10.085 1.00 95.12 94 HIS A CA 1
ATOM 815 C C . HIS A 1 94 ? -4.339 3.527 -10.004 1.00 95.12 94 HIS A C 1
ATOM 817 O O . HIS A 1 94 ? -5.094 3.547 -10.977 1.00 95.12 94 HIS A O 1
ATOM 823 N N . SER A 1 95 ? -4.664 4.075 -8.837 1.00 95.31 95 SER A N 1
ATOM 824 C CA . SER A 1 95 ? -5.934 4.754 -8.599 1.00 95.31 95 SER A CA 1
ATOM 825 C C . SER A 1 95 ? -5.796 6.257 -8.777 1.00 95.31 95 SER A C 1
ATOM 827 O O . SER A 1 95 ? -4.860 6.840 -8.246 1.00 95.31 95 SER A O 1
ATOM 829 N N . TYR A 1 96 ? -6.776 6.886 -9.428 1.00 94.56 96 TYR A N 1
ATOM 830 C CA . TYR A 1 96 ? -6.870 8.344 -9.581 1.00 94.56 96 TYR A CA 1
ATOM 831 C C . TYR A 1 96 ? -7.838 9.000 -8.580 1.00 94.56 96 TYR A C 1
ATOM 833 O O . TYR A 1 96 ? -7.995 10.223 -8.567 1.00 94.56 96 TYR A O 1
ATOM 841 N N . ALA A 1 9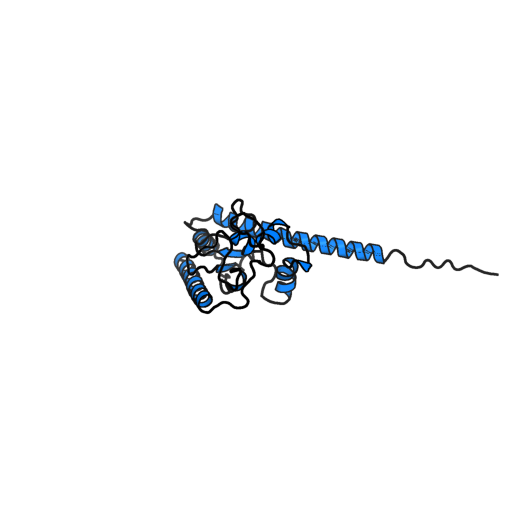7 ? -8.493 8.209 -7.725 1.00 94.69 97 ALA A N 1
ATOM 842 C CA . ALA A 1 97 ? -9.320 8.734 -6.646 1.00 94.69 97 ALA A CA 1
ATOM 843 C C . ALA A 1 97 ? -8.456 9.416 -5.572 1.00 94.69 97 ALA A C 1
ATOM 845 O O . ALA A 1 97 ? -7.257 9.158 -5.456 1.00 94.69 97 ALA A O 1
ATOM 846 N N . ASN A 1 98 ? -9.061 10.312 -4.784 1.00 92.56 98 ASN A N 1
ATOM 847 C CA . ASN A 1 98 ? -8.367 11.069 -3.732 1.00 92.56 98 ASN A CA 1
ATOM 848 C C . ASN A 1 98 ? -7.092 11.786 -4.226 1.00 92.56 98 ASN A C 1
ATOM 850 O O . ASN A 1 98 ? -6.089 11.847 -3.520 1.00 92.56 98 ASN A O 1
ATOM 854 N N . GLY A 1 99 ? -7.130 12.313 -5.456 1.00 90.00 99 GLY A N 1
ATOM 855 C CA . GLY A 1 99 ? -6.003 13.009 -6.083 1.00 90.00 99 GLY A CA 1
ATOM 856 C C . GLY A 1 99 ? -4.880 12.091 -6.573 1.00 90.00 99 GLY A C 1
ATOM 857 O O . GLY A 1 99 ? -3.800 12.582 -6.867 1.00 90.00 99 GLY A O 1
ATOM 858 N N . GLY A 1 100 ? -5.107 10.776 -6.633 1.00 91.38 100 GLY A N 1
ATOM 859 C CA . GLY A 1 100 ? -4.132 9.806 -7.133 1.00 91.38 100 GLY A CA 1
ATOM 860 C C . GLY A 1 100 ? -2.950 9.543 -6.201 1.00 91.38 100 GLY A C 1
ATOM 861 O O . GLY A 1 100 ? -1.942 8.979 -6.610 1.00 91.38 100 GLY A O 1
ATOM 862 N N . VAL A 1 101 ? -3.040 9.950 -4.933 1.00 92.25 101 VAL A N 1
ATOM 863 C CA . VAL A 1 101 ? -1.944 9.789 -3.969 1.00 92.25 101 VAL A CA 1
ATOM 864 C C . VAL A 1 101 ? -2.179 8.611 -3.036 1.00 92.25 101 VAL A C 1
ATOM 866 O O . VAL A 1 101 ? -3.287 8.386 -2.537 1.00 92.25 101 VAL A O 1
ATOM 869 N N . ASN A 1 102 ? -1.100 7.889 -2.747 1.00 93.50 102 ASN A N 1
ATOM 870 C CA . ASN A 1 102 ? -1.111 6.778 -1.810 1.00 93.50 102 ASN A CA 1
ATOM 871 C C . ASN A 1 102 ? -0.872 7.301 -0.386 1.00 93.50 102 ASN A C 1
ATOM 873 O O . ASN A 1 102 ? -0.008 8.148 -0.147 1.00 93.50 102 ASN A O 1
ATOM 877 N N . LEU A 1 103 ? -1.628 6.788 0.581 1.00 93.38 103 LEU A N 1
ATOM 878 C CA . LEU A 1 103 ? -1.484 7.137 1.990 1.00 93.38 103 LEU A CA 1
ATOM 879 C C . LEU A 1 103 ? -0.739 6.028 2.725 1.00 93.38 103 LEU A C 1
ATOM 881 O O . LEU A 1 103 ? -1.135 4.864 2.676 1.00 93.38 103 LEU A O 1
ATOM 885 N N . LYS A 1 104 ? 0.323 6.397 3.441 1.00 92.62 104 LYS A N 1
ATOM 886 C CA . LYS A 1 104 ? 1.003 5.501 4.370 1.00 92.62 104 LYS A CA 1
ATOM 887 C C . LYS A 1 104 ? 0.457 5.711 5.775 1.00 92.62 104 LYS A C 1
ATOM 889 O O . LYS A 1 104 ? 0.508 6.823 6.287 1.00 92.62 104 LYS A O 1
ATOM 894 N N . VAL A 1 105 ? 0.012 4.635 6.414 1.00 92.38 105 VAL A N 1
ATOM 895 C CA . VAL A 1 105 ? -0.438 4.630 7.809 1.00 92.38 105 VAL A CA 1
ATOM 896 C C . VAL A 1 105 ? 0.440 3.681 8.614 1.00 92.38 105 VAL A C 1
ATOM 898 O O . VAL A 1 105 ? 0.611 2.518 8.251 1.00 92.38 105 VAL A O 1
ATOM 901 N N . VAL A 1 106 ? 0.999 4.174 9.719 1.00 89.69 106 VAL A N 1
ATOM 902 C CA . VAL A 1 106 ? 1.863 3.408 10.622 1.00 89.69 106 VAL A CA 1
ATOM 903 C C . VAL A 1 106 ? 1.231 3.329 12.005 1.00 89.69 106 VAL A C 1
ATOM 905 O O . VAL A 1 106 ? 0.937 4.355 12.615 1.00 89.69 106 VAL A O 1
ATOM 908 N N . THR A 1 107 ? 1.065 2.121 12.539 1.00 88.19 107 THR A N 1
ATOM 909 C CA . THR A 1 107 ? 0.634 1.897 13.928 1.00 88.19 107 THR A CA 1
ATOM 910 C C . THR A 1 107 ? 1.843 1.635 14.818 1.00 88.19 107 THR A C 1
ATOM 912 O O . THR A 1 107 ? 2.739 0.920 14.404 1.00 88.19 107 THR A O 1
ATOM 915 N N . ASN A 1 108 ? 1.886 2.159 16.046 1.00 77.62 108 ASN A N 1
ATOM 916 C CA . ASN A 1 108 ? 3.034 2.043 16.965 1.00 77.62 108 ASN A CA 1
ATOM 917 C C . ASN A 1 108 ? 2.660 1.540 18.382 1.00 77.62 108 ASN A C 1
ATOM 919 O O . ASN A 1 108 ? 3.507 1.561 19.271 1.00 77.62 108 ASN A O 1
ATOM 923 N N . ALA A 1 109 ? 1.411 1.123 18.635 1.00 67.88 109 ALA A N 1
ATOM 924 C CA . ALA A 1 109 ? 0.950 0.786 19.994 1.00 67.88 109 ALA A CA 1
ATOM 925 C C . ALA A 1 109 ? 1.227 -0.666 20.432 1.00 67.88 109 ALA A C 1
ATOM 927 O O . ALA A 1 109 ? 1.791 -0.882 21.498 1.00 67.88 109 ALA A O 1
ATOM 928 N N . ARG A 1 110 ? 0.805 -1.664 19.642 1.00 65.19 110 ARG A N 1
ATOM 929 C CA . ARG A 1 110 ? 0.973 -3.095 19.979 1.00 65.19 110 ARG A CA 1
ATOM 930 C C . ARG A 1 110 ? 2.014 -3.759 19.094 1.00 65.19 110 ARG A C 1
ATOM 932 O O . ARG A 1 110 ? 2.964 -4.362 19.573 1.00 65.19 110 ARG A O 1
ATOM 939 N N . PHE A 1 111 ? 1.831 -3.599 17.791 1.00 72.50 111 PHE A N 1
ATOM 940 C CA . PHE A 1 111 ? 2.751 -4.063 16.773 1.00 72.50 111 PHE A CA 1
ATOM 941 C C . PHE A 1 111 ? 2.955 -2.943 15.759 1.00 72.50 111 PHE A C 1
ATOM 943 O O . PHE A 1 111 ? 2.010 -2.207 15.441 1.00 72.50 111 PHE A O 1
ATOM 950 N N . ARG A 1 112 ? 4.200 -2.788 15.300 1.00 79.06 112 ARG A N 1
ATOM 951 C CA . ARG A 1 112 ? 4.542 -1.734 14.355 1.00 79.06 112 ARG A CA 1
ATOM 952 C C . ARG A 1 112 ? 4.162 -2.143 12.944 1.00 79.06 112 ARG A C 1
ATOM 954 O O . ARG A 1 112 ? 4.935 -2.815 12.283 1.00 79.06 112 ARG A O 1
ATOM 961 N N . SER A 1 113 ? 2.986 -1.754 12.488 1.00 85.44 113 SER A N 1
ATOM 962 C CA . SER A 1 113 ? 2.492 -2.135 11.166 1.00 85.44 113 SER A CA 1
ATOM 963 C C . SER A 1 113 ? 2.544 -0.940 10.239 1.00 85.44 113 SER A C 1
ATOM 965 O O . SER A 1 113 ? 2.245 0.174 10.660 1.00 85.44 113 SER A O 1
ATOM 967 N N . GLU A 1 114 ? 2.897 -1.184 8.985 1.00 88.94 114 GLU A N 1
ATOM 968 C CA . GLU A 1 114 ? 2.837 -0.200 7.912 1.00 88.94 114 GLU A CA 1
ATOM 969 C C . GLU A 1 114 ? 1.806 -0.667 6.890 1.00 88.94 114 GLU A C 1
ATOM 971 O O . GLU A 1 114 ? 1.872 -1.802 6.415 1.00 88.94 114 GLU A O 1
ATOM 976 N N . PHE A 1 115 ? 0.883 0.224 6.544 1.00 92.31 115 PHE A N 1
ATOM 977 C CA . PHE A 1 115 ? -0.130 0.005 5.524 1.00 92.31 115 PHE A CA 1
ATOM 978 C C . PHE A 1 115 ? -0.006 1.091 4.468 1.00 92.31 115 PHE A C 1
ATOM 980 O O . PHE A 1 115 ? 0.046 2.273 4.808 1.00 92.31 115 PHE A O 1
ATOM 987 N N . ILE A 1 116 ? 0.020 0.690 3.200 1.00 94.25 116 ILE A N 1
ATOM 988 C CA . ILE A 1 116 ? -0.083 1.612 2.070 1.00 94.25 116 ILE A CA 1
ATOM 989 C C . ILE A 1 116 ? -1.466 1.449 1.465 1.00 94.25 116 ILE A C 1
ATOM 991 O O . ILE A 1 116 ? -1.868 0.333 1.132 1.00 94.25 116 ILE A O 1
ATOM 995 N N . ILE A 1 117 ? -2.181 2.559 1.350 1.00 94.94 117 ILE A N 1
ATOM 996 C CA . ILE A 1 117 ? -3.563 2.612 0.892 1.00 94.94 117 ILE A CA 1
ATOM 997 C C . ILE A 1 117 ? -3.609 3.457 -0.375 1.00 94.94 117 ILE A C 1
ATOM 999 O O . ILE A 1 117 ? -3.132 4.594 -0.370 1.00 94.94 117 ILE A O 1
ATOM 1003 N N . ASN A 1 118 ? -4.161 2.916 -1.457 1.00 94.88 118 ASN A N 1
ATOM 1004 C CA . ASN A 1 118 ? -4.265 3.645 -2.718 1.00 94.88 118 ASN A CA 1
ATOM 1005 C C . ASN A 1 118 ? -5.447 4.618 -2.754 1.00 94.88 118 ASN A C 1
ATOM 1007 O O . ASN A 1 118 ? -6.266 4.641 -1.839 1.00 94.88 118 ASN A O 1
ATOM 1011 N N . GLY A 1 119 ? -5.560 5.419 -3.820 1.00 93.75 119 GLY A N 1
ATOM 1012 C CA . GLY A 1 119 ? -6.695 6.311 -4.121 1.00 93.75 119 GLY A CA 1
ATOM 1013 C C . GLY A 1 119 ? -8.073 5.778 -3.710 1.00 93.75 119 GLY A C 1
ATOM 1014 O O . GLY A 1 119 ? -8.803 6.476 -3.016 1.00 93.75 119 GLY A O 1
ATOM 1015 N N . ASP A 1 120 ? -8.387 4.524 -4.033 1.00 95.62 120 ASP A N 1
ATOM 1016 C CA . ASP A 1 120 ? -9.701 3.899 -3.805 1.00 95.62 120 ASP A CA 1
ATOM 1017 C C . ASP A 1 120 ? -9.902 3.318 -2.396 1.00 95.62 120 ASP A C 1
ATOM 1019 O O . ASP A 1 120 ? -10.935 2.715 -2.101 1.00 95.62 120 ASP A O 1
ATOM 1023 N N . GLY A 1 121 ? -8.912 3.451 -1.514 1.00 95.69 121 GLY A N 1
ATOM 1024 C CA . GLY A 1 121 ? -8.977 2.890 -0.167 1.00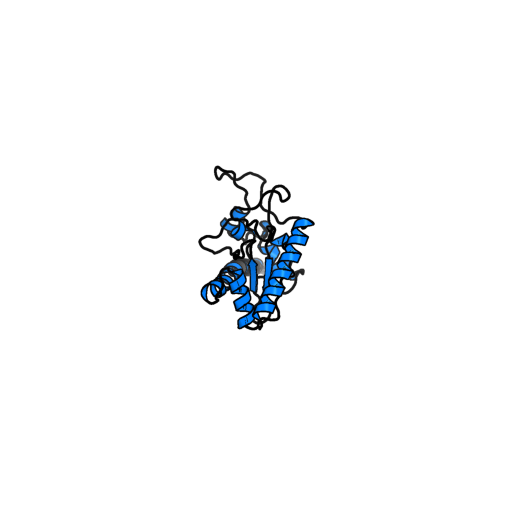 95.69 121 GLY A CA 1
ATOM 1025 C C . GLY A 1 121 ? -8.626 1.399 -0.111 1.00 95.69 121 GLY A C 1
ATOM 1026 O O . GLY A 1 121 ? -9.061 0.714 0.815 1.00 95.69 121 GLY A O 1
ATOM 1027 N N . LYS A 1 122 ? -7.887 0.871 -1.098 1.00 95.69 122 LYS A N 1
ATOM 1028 C CA . LYS A 1 122 ? -7.395 -0.518 -1.133 1.00 95.69 122 LYS A CA 1
ATOM 1029 C C . LYS A 1 122 ? -5.983 -0.635 -0.583 1.00 95.69 122 LYS A C 1
ATOM 1031 O O . LYS A 1 122 ? -5.148 0.238 -0.823 1.00 95.69 122 LYS A O 1
ATOM 1036 N N . PHE A 1 123 ? -5.694 -1.736 0.109 1.00 95.94 123 PHE A N 1
ATOM 1037 C CA . PHE A 1 123 ? -4.326 -2.026 0.531 1.00 95.94 123 PHE A CA 1
ATOM 1038 C C . PHE A 1 123 ? -3.439 -2.421 -0.649 1.00 95.94 123 PHE A C 1
ATOM 1040 O O . PHE A 1 123 ? -3.771 -3.299 -1.441 1.00 95.94 123 PHE A O 1
ATOM 1047 N N . LEU A 1 124 ? -2.248 -1.831 -0.709 1.00 94.56 124 LEU A N 1
ATOM 1048 C CA . LEU A 1 124 ? -1.197 -2.232 -1.634 1.00 94.56 124 LEU A CA 1
ATOM 1049 C C . LEU A 1 124 ? -0.281 -3.246 -0.946 1.00 94.56 124 LEU A C 1
ATOM 1051 O O . LEU A 1 124 ? 0.613 -2.868 -0.186 1.00 94.56 124 LEU A O 1
ATOM 1055 N N . THR A 1 125 ? -0.483 -4.538 -1.217 1.00 93.19 125 THR A N 1
ATOM 1056 C CA . THR A 1 125 ? 0.354 -5.618 -0.667 1.00 93.19 125 THR A CA 1
ATOM 1057 C C . THR A 1 125 ? 0.982 -6.465 -1.771 1.00 93.19 125 THR A C 1
ATOM 1059 O O . THR A 1 125 ? 0.380 -6.701 -2.814 1.00 93.19 125 THR A O 1
ATOM 1062 N N . LEU A 1 126 ? 2.229 -6.904 -1.560 1.00 92.69 126 LEU A N 1
ATOM 1063 C CA . LEU A 1 126 ? 2.992 -7.628 -2.585 1.00 92.69 126 LEU A CA 1
ATOM 1064 C C . LEU A 1 126 ? 2.450 -9.036 -2.866 1.00 92.69 126 LEU A C 1
ATOM 1066 O O . LEU A 1 126 ? 2.570 -9.519 -3.988 1.00 92.69 126 LEU A O 1
ATOM 1070 N N . LEU A 1 127 ? 1.945 -9.701 -1.825 1.00 93.25 127 LEU A N 1
ATOM 1071 C CA . LEU A 1 127 ? 1.583 -11.121 -1.847 1.00 93.25 127 LEU A CA 1
ATOM 1072 C C . LEU A 1 127 ? 0.078 -11.355 -2.022 1.00 93.25 127 LEU A C 1
ATOM 1074 O O . LEU A 1 127 ? -0.370 -12.489 -1.868 1.00 93.25 127 LEU A O 1
ATOM 1078 N N . ASP A 1 128 ? -0.691 -10.308 -2.326 1.00 92.31 128 ASP A N 1
ATOM 1079 C CA . ASP A 1 128 ? -2.085 -10.475 -2.729 1.00 92.31 128 ASP A CA 1
ATOM 1080 C C . ASP A 1 128 ? -2.159 -11.278 -4.037 1.00 92.31 128 ASP A C 1
ATOM 1082 O O . ASP A 1 128 ? -1.383 -11.039 -4.968 1.00 92.31 128 ASP A O 1
ATOM 1086 N N . GLU A 1 129 ? -3.084 -12.237 -4.109 1.00 89.75 129 GLU A N 1
ATOM 1087 C CA . GLU A 1 129 ? -3.284 -13.092 -5.287 1.00 89.75 129 GLU A CA 1
ATOM 1088 C C . GLU A 1 129 ? -3.562 -12.266 -6.550 1.00 89.75 129 GLU A C 1
ATOM 1090 O O . GLU A 1 129 ? -3.085 -12.591 -7.640 1.00 89.75 129 GLU A O 1
ATOM 1095 N N . HIS A 1 130 ? -4.278 -11.155 -6.390 1.00 90.25 130 HIS A N 1
ATOM 1096 C CA . HIS A 1 130 ? -4.646 -10.233 -7.454 1.00 90.25 130 HIS A CA 1
ATOM 1097 C C . HIS A 1 130 ? -3.851 -8.923 -7.371 1.00 90.25 130 HIS A C 1
ATOM 1099 O O . HIS A 1 130 ? -4.303 -7.889 -7.864 1.00 90.25 130 HIS A O 1
ATOM 1105 N N . ALA A 1 131 ? -2.647 -8.952 -6.781 1.00 92.62 131 ALA A N 1
ATOM 1106 C CA . ALA A 1 131 ? -1.780 -7.783 -6.684 1.00 92.62 131 ALA A CA 1
ATOM 1107 C C . ALA A 1 131 ? -1.509 -7.166 -8.069 1.00 92.62 131 ALA A C 1
ATOM 1109 O O . ALA A 1 131 ? -0.829 -7.760 -8.924 1.00 92.62 131 ALA A O 1
ATOM 1110 N N . THR A 1 132 ? -1.993 -5.936 -8.249 1.00 94.25 132 THR A N 1
ATOM 1111 C CA . THR A 1 132 ? -1.720 -5.089 -9.416 1.00 94.25 132 THR A CA 1
ATOM 1112 C C . THR A 1 132 ? -0.235 -4.742 -9.505 1.00 94.25 132 THR A C 1
ATOM 1114 O O . THR A 1 132 ? 0.539 -4.970 -8.566 1.00 94.25 132 THR A O 1
ATOM 1117 N N . GLN A 1 133 ? 0.201 -4.177 -10.632 1.00 94.50 133 GLN A N 1
ATOM 1118 C CA . GLN A 1 133 ? 1.568 -3.672 -10.722 1.00 94.50 133 GLN A CA 1
ATOM 1119 C C . GLN A 1 133 ? 1.797 -2.541 -9.711 1.00 94.50 133 GLN A C 1
A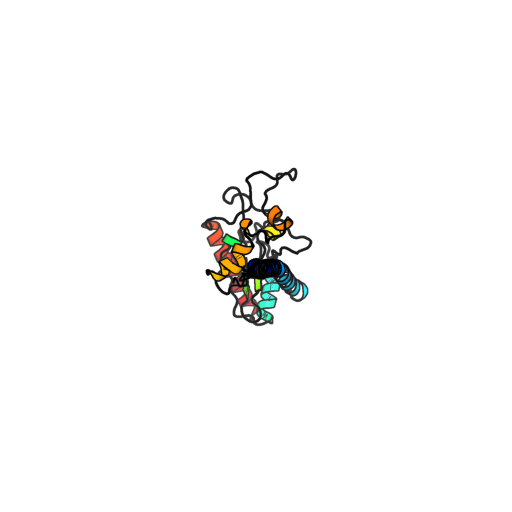TOM 1121 O O . GLN A 1 133 ? 2.839 -2.529 -9.060 1.00 94.50 133 GLN A O 1
ATOM 1126 N N . ASP A 1 134 ? 0.812 -1.663 -9.503 1.00 94.44 134 ASP A N 1
ATOM 1127 C CA . ASP A 1 134 ? 0.862 -0.610 -8.486 1.00 94.44 134 ASP A CA 1
ATOM 1128 C C . ASP A 1 134 ? 1.084 -1.190 -7.086 1.00 94.44 134 ASP A C 1
ATOM 1130 O O . ASP A 1 134 ? 2.017 -0.784 -6.390 1.00 94.44 134 ASP A O 1
ATOM 1134 N N . ALA A 1 135 ? 0.342 -2.238 -6.713 1.00 93.81 135 ALA A N 1
ATOM 1135 C CA . ALA A 1 135 ? 0.586 -2.951 -5.465 1.00 93.81 135 ALA A CA 1
ATOM 1136 C C . ALA A 1 135 ? 2.014 -3.511 -5.421 1.00 93.81 135 ALA A C 1
ATOM 1138 O O . ALA A 1 135 ? 2.770 -3.244 -4.488 1.00 93.81 135 ALA A O 1
ATOM 1139 N N . LYS A 1 136 ? 2.455 -4.205 -6.471 1.00 93.56 136 LYS A N 1
ATOM 1140 C CA . LYS A 1 136 ? 3.806 -4.783 -6.554 1.00 93.56 136 LYS A CA 1
ATOM 1141 C C . LYS A 1 136 ? 4.934 -3.761 -6.655 1.00 93.56 136 LYS A C 1
ATOM 1143 O O . LYS A 1 136 ? 6.081 -4.172 -6.571 1.00 93.56 136 LYS A O 1
ATOM 1148 N N . VAL A 1 137 ? 4.669 -2.475 -6.840 1.00 92.25 137 VAL A N 1
ATOM 1149 C CA . VAL A 1 137 ? 5.692 -1.425 -6.973 1.00 92.25 137 VAL A CA 1
ATOM 1150 C C . VAL A 1 137 ? 5.684 -0.500 -5.752 1.00 92.25 137 VAL A C 1
ATOM 1152 O O . VAL A 1 137 ? 6.741 -0.083 -5.256 1.00 92.25 137 VAL A O 1
ATOM 1155 N N . ASN A 1 138 ? 4.504 -0.219 -5.205 1.00 91.69 138 ASN A N 1
ATOM 1156 C CA . ASN A 1 138 ? 4.291 0.734 -4.121 1.00 91.69 138 ASN A CA 1
ATOM 1157 C C . ASN A 1 138 ? 3.955 0.099 -2.768 1.00 91.69 138 ASN A C 1
ATOM 1159 O O . ASN A 1 138 ? 3.883 0.852 -1.796 1.00 91.69 138 ASN A O 1
ATOM 1163 N N . CYS A 1 139 ? 3.808 -1.235 -2.681 1.00 87.06 139 CYS A N 1
ATOM 1164 C CA . CYS A 1 139 ? 3.355 -1.894 -1.451 1.00 87.06 139 CYS A CA 1
ATOM 1165 C C . CYS A 1 139 ? 4.114 -1.479 -0.193 1.00 87.06 139 CYS A C 1
ATOM 1167 O O . CYS A 1 139 ? 5.301 -1.134 -0.226 1.00 87.06 139 CYS A O 1
ATOM 1169 N N . SER A 1 140 ? 3.428 -1.659 0.933 1.00 68.31 140 SER A N 1
ATOM 1170 C CA . SER A 1 140 ? 4.070 -1.713 2.236 1.00 68.31 140 SER A CA 1
ATOM 1171 C C . SER A 1 140 ? 5.115 -2.819 2.259 1.00 68.31 140 SER A C 1
ATOM 1173 O O . SER A 1 140 ? 4.923 -3.935 1.762 1.00 68.31 140 SER A O 1
ATOM 1175 N N . SER A 1 141 ? 6.226 -2.516 2.901 1.00 67.00 141 SER A N 1
ATOM 1176 C CA . SER A 1 141 ? 7.132 -3.526 3.413 1.00 67.00 141 SER A CA 1
ATOM 1177 C C . SER A 1 141 ? 7.225 -3.268 4.898 1.00 67.00 141 SER A C 1
ATOM 1179 O O . SER A 1 141 ? 7.566 -2.147 5.269 1.00 67.00 141 SER A O 1
ATOM 1181 N N . PHE A 1 142 ? 6.890 -4.256 5.734 1.00 66.94 142 PHE A N 1
ATOM 1182 C CA . PHE A 1 142 ? 7.017 -4.111 7.183 1.00 66.94 142 PHE A CA 1
ATOM 1183 C C . PHE A 1 142 ? 8.360 -3.442 7.510 1.00 66.94 142 PHE A C 1
ATOM 1185 O O . PHE A 1 142 ? 9.412 -3.902 7.065 1.00 66.94 142 PHE A O 1
ATOM 1192 N N . ASN A 1 143 ? 8.286 -2.307 8.201 1.00 68.88 143 ASN A N 1
ATOM 1193 C CA . ASN A 1 143 ? 9.415 -1.415 8.398 1.00 68.88 143 ASN A CA 1
ATOM 1194 C C . ASN A 1 143 ? 10.047 -1.725 9.761 1.00 68.88 143 ASN A C 1
ATOM 1196 O O . ASN A 1 143 ? 9.394 -1.613 10.807 1.00 68.88 143 ASN A O 1
ATOM 1200 N N . TYR A 1 144 ? 11.316 -2.129 9.756 1.00 69.69 144 TYR A N 1
ATOM 1201 C CA . TYR A 1 144 ? 12.026 -2.509 10.977 1.00 69.69 144 TYR A CA 1
ATOM 1202 C C . TYR A 1 144 ? 12.472 -1.290 11.795 1.00 69.69 144 TYR A C 1
ATOM 1204 O O . TYR A 1 144 ? 12.625 -1.378 13.017 1.00 69.69 144 TYR A O 1
ATOM 1212 N N . ALA A 1 145 ? 12.681 -0.141 11.153 1.00 67.31 145 ALA A N 1
ATOM 1213 C CA . ALA A 1 145 ? 13.224 1.045 11.798 1.00 67.31 145 ALA A CA 1
ATOM 1214 C C . ALA A 1 145 ? 12.142 1.977 12.349 1.00 67.31 145 ALA A C 1
ATOM 1216 O O . ALA A 1 145 ? 11.203 2.368 11.673 1.00 67.31 145 ALA A O 1
ATOM 1217 N N . ARG A 1 146 ? 12.306 2.434 13.592 1.00 68.44 146 ARG A N 1
ATOM 1218 C CA . ARG A 1 146 ? 11.310 3.286 14.274 1.00 68.44 146 ARG A CA 1
ATOM 1219 C C . ARG A 1 146 ? 11.206 4.716 13.727 1.00 68.44 146 ARG A C 1
ATOM 1221 O O . ARG A 1 146 ? 10.299 5.439 14.125 1.00 68.44 146 ARG A O 1
ATOM 1228 N N . ARG A 1 147 ? 12.153 5.147 12.895 1.00 70.56 147 ARG A N 1
ATOM 1229 C CA . ARG A 1 147 ? 12.253 6.505 12.347 1.00 70.56 147 ARG A CA 1
ATOM 1230 C C . ARG A 1 147 ? 13.041 6.478 11.037 1.00 70.56 147 ARG A C 1
ATOM 1232 O O . ARG A 1 147 ? 13.827 5.560 10.830 1.00 70.56 147 ARG A O 1
ATOM 1239 N N . ASN A 1 148 ? 12.882 7.507 10.208 1.00 72.62 148 ASN A N 1
ATOM 1240 C CA . ASN A 1 148 ? 13.602 7.657 8.939 1.00 72.62 148 ASN A CA 1
ATOM 1241 C C . ASN A 1 148 ? 15.052 8.118 9.166 1.00 72.62 148 ASN A C 1
ATOM 1243 O O . ASN A 1 148 ? 15.398 9.270 8.921 1.00 72.62 148 ASN A O 1
ATOM 1247 N N . ASP A 1 149 ? 15.892 7.219 9.676 1.00 79.25 149 ASP A N 1
ATOM 1248 C CA . ASP A 1 149 ? 17.307 7.457 9.965 1.00 79.25 149 ASP A CA 1
ATOM 1249 C C . ASP A 1 149 ? 18.235 6.473 9.222 1.00 79.25 149 ASP A C 1
ATOM 1251 O O . ASP A 1 149 ? 17.849 5.763 8.285 1.00 79.25 149 ASP A O 1
ATOM 1255 N N . TYR A 1 150 ? 19.505 6.440 9.631 1.00 84.94 150 TYR A N 1
ATOM 1256 C CA . TYR A 1 150 ? 20.484 5.496 9.101 1.00 84.94 150 TYR A CA 1
ATOM 1257 C C . TYR A 1 150 ? 20.028 4.034 9.241 1.00 84.94 150 TYR A C 1
ATOM 1259 O O . TYR A 1 150 ? 20.233 3.240 8.324 1.00 84.94 150 TYR A O 1
ATOM 1267 N N . ILE A 1 151 ? 19.358 3.681 10.341 1.00 84.19 151 ILE A N 1
ATOM 1268 C CA . ILE A 1 151 ? 18.881 2.319 10.586 1.00 84.19 151 ILE A CA 1
ATOM 1269 C C . ILE A 1 151 ? 17.767 1.959 9.603 1.00 84.19 151 ILE A C 1
ATOM 1271 O O . ILE A 1 151 ? 17.818 0.877 9.025 1.00 84.19 151 ILE A O 1
ATOM 1275 N N . HIS A 1 152 ? 16.837 2.874 9.313 1.00 80.94 152 HIS A N 1
ATOM 1276 C CA . HIS A 1 152 ? 15.851 2.679 8.236 1.00 80.94 152 HIS A CA 1
ATOM 1277 C C . HIS A 1 152 ? 16.521 2.405 6.890 1.00 80.94 152 HIS A C 1
ATOM 1279 O O . HIS A 1 152 ? 16.144 1.494 6.149 1.00 80.94 152 HIS A O 1
ATOM 1285 N N . THR A 1 153 ? 17.586 3.148 6.594 1.00 82.81 153 THR A N 1
ATOM 1286 C CA . THR A 1 153 ? 18.325 2.939 5.351 1.00 82.81 153 THR A CA 1
ATOM 1287 C C . THR A 1 153 ? 18.965 1.552 5.302 1.00 82.81 153 THR A C 1
ATOM 1289 O O . THR A 1 153 ? 18.912 0.894 4.266 1.00 82.81 153 THR A O 1
ATOM 1292 N N . VAL A 1 154 ? 19.561 1.092 6.403 1.00 84.00 154 VAL A N 1
ATOM 1293 C CA . VAL A 1 154 ? 20.235 -0.213 6.479 1.00 84.00 154 VAL A CA 1
ATOM 1294 C C . VAL A 1 154 ? 19.250 -1.377 6.441 1.00 84.00 154 VAL A C 1
ATOM 1296 O O . VAL A 1 154 ? 19.538 -2.361 5.766 1.00 84.00 154 VAL A O 1
ATOM 1299 N N . LEU A 1 155 ? 18.118 -1.277 7.139 1.00 80.19 155 LEU A N 1
ATOM 1300 C CA . LEU A 1 155 ? 17.193 -2.398 7.324 1.00 80.19 155 LEU A CA 1
ATOM 1301 C C . LEU A 1 155 ? 16.116 -2.491 6.240 1.00 80.19 155 LEU A C 1
ATOM 1303 O O . LEU A 1 155 ? 15.714 -3.597 5.895 1.00 80.19 155 LEU A O 1
ATOM 1307 N N . ASP A 1 156 ? 15.667 -1.363 5.685 1.00 78.75 156 ASP A N 1
ATOM 1308 C CA . ASP A 1 156 ? 14.493 -1.352 4.806 1.00 78.75 156 ASP A CA 1
ATOM 1309 C C . ASP A 1 156 ? 14.841 -0.941 3.369 1.00 78.75 156 ASP A C 1
ATOM 1311 O O . ASP A 1 156 ? 14.393 -1.579 2.411 1.00 78.75 156 ASP A O 1
ATOM 1315 N N . VAL A 1 157 ? 15.657 0.111 3.210 1.00 82.62 157 VAL A N 1
ATOM 1316 C CA . VAL A 1 157 ? 15.959 0.715 1.899 1.00 82.62 157 VAL A CA 1
ATOM 1317 C C . VAL A 1 157 ? 17.065 -0.032 1.167 1.00 82.62 157 VAL A C 1
ATOM 1319 O O . VAL A 1 157 ? 16.951 -0.306 -0.024 1.00 82.62 157 VAL A O 1
ATOM 1322 N N . ASN A 1 158 ? 18.174 -0.319 1.846 1.00 86.25 158 ASN A N 1
ATOM 1323 C CA . ASN A 1 158 ? 19.330 -0.961 1.236 1.00 86.25 158 ASN A CA 1
ATOM 1324 C C . ASN A 1 158 ? 18.984 -2.367 0.740 1.00 86.25 158 ASN A C 1
ATOM 1326 O O . ASN A 1 158 ? 19.142 -2.577 -0.456 1.00 86.25 158 ASN A O 1
ATOM 1330 N N . PRO A 1 159 ? 18.426 -3.272 1.558 1.00 86.00 159 PRO A N 1
ATOM 1331 C CA . PRO A 1 159 ? 17.953 -4.583 1.117 1.00 86.00 159 PRO A CA 1
ATOM 1332 C C . PRO A 1 159 ? 17.094 -4.581 -0.156 1.00 86.00 159 PRO A C 1
ATOM 1334 O O . PRO A 1 159 ? 17.227 -5.473 -0.989 1.00 86.00 159 PRO A O 1
ATOM 1337 N N . ALA A 1 160 ? 16.272 -3.547 -0.356 1.00 83.62 160 ALA A N 1
ATOM 1338 C CA . ALA A 1 160 ? 15.428 -3.414 -1.541 1.00 83.62 160 ALA A CA 1
ATOM 1339 C C . ALA A 1 160 ? 16.175 -2.964 -2.813 1.00 83.62 160 ALA A C 1
ATOM 1341 O O . ALA A 1 160 ? 15.617 -3.003 -3.908 1.00 83.62 160 ALA A O 1
ATOM 1342 N N . LYS A 1 161 ? 17.428 -2.498 -2.705 1.00 82.50 161 LYS A N 1
ATOM 1343 C CA . LYS A 1 161 ? 18.206 -2.031 -3.860 1.00 82.50 161 LYS A CA 1
ATOM 1344 C C . LYS A 1 161 ? 18.761 -3.217 -4.657 1.00 82.50 161 LYS A C 1
ATOM 1346 O O . LYS A 1 161 ? 19.345 -4.123 -4.054 1.00 82.50 161 LYS A O 1
ATOM 1351 N N . PRO A 1 162 ? 18.758 -3.141 -6.004 1.00 81.12 162 PRO A N 1
ATOM 1352 C CA . PRO A 1 162 ? 19.278 -4.202 -6.871 1.00 81.12 162 PRO A CA 1
ATOM 1353 C C . PRO A 1 162 ? 20.689 -4.677 -6.509 1.00 81.12 162 PRO A C 1
ATOM 1355 O O . PRO A 1 162 ? 20.973 -5.870 -6.558 1.00 81.12 162 PRO A O 1
ATOM 1358 N N . LYS A 1 163 ? 21.559 -3.762 -6.052 1.00 83.38 163 LYS A N 1
ATOM 1359 C CA . LYS A 1 163 ? 22.947 -4.074 -5.675 1.00 83.38 163 LYS A CA 1
ATOM 1360 C C . LYS A 1 163 ? 23.096 -5.113 -4.553 1.00 83.38 163 LYS A C 1
ATOM 1362 O O . LYS A 1 163 ? 24.166 -5.695 -4.437 1.00 83.38 163 LYS A O 1
ATOM 1367 N N . TYR A 1 164 ? 22.069 -5.325 -3.725 1.00 84.50 164 TYR A N 1
ATOM 1368 C CA . TYR A 1 164 ? 22.103 -6.333 -2.658 1.00 84.50 164 TYR A CA 1
ATOM 1369 C C . TYR A 1 164 ? 21.452 -7.657 -3.064 1.00 84.50 164 TYR A C 1
ATOM 1371 O O . TYR A 1 164 ? 21.655 -8.655 -2.388 1.00 84.50 164 TYR A O 1
ATOM 1379 N N . ASN A 1 165 ? 20.703 -7.706 -4.170 1.00 85.88 165 ASN A N 1
ATOM 1380 C CA . ASN A 1 165 ? 20.104 -8.939 -4.693 1.00 85.88 165 ASN A CA 1
ATOM 1381 C C . ASN A 1 165 ? 19.257 -9.733 -3.661 1.00 85.88 165 ASN A C 1
ATOM 1383 O O . ASN A 1 165 ? 19.245 -10.975 -3.640 1.00 85.88 165 ASN A O 1
ATOM 1387 N N . TYR A 1 166 ? 18.568 -9.026 -2.758 1.00 88.75 166 TYR A N 1
ATOM 1388 C CA . TYR A 1 166 ? 17.649 -9.659 -1.803 1.00 88.75 166 TYR A CA 1
ATOM 1389 C C . TYR A 1 166 ? 16.245 -9.803 -2.378 1.00 88.75 166 TYR A C 1
ATOM 1391 O O . TYR A 1 166 ? 15.584 -10.795 -2.080 1.00 88.75 166 TYR A O 1
ATOM 1399 N N . GLU A 1 167 ? 15.814 -8.853 -3.212 1.00 89.44 167 GLU A N 1
ATOM 1400 C CA . GLU A 1 167 ? 14.482 -8.860 -3.813 1.00 89.44 167 GLU A CA 1
ATOM 1401 C C . GLU A 1 167 ? 14.262 -10.067 -4.740 1.00 89.44 167 GLU A C 1
ATOM 1403 O O . GLU A 1 167 ? 15.154 -10.424 -5.519 1.00 89.44 167 GLU A O 1
ATOM 1408 N N . PRO A 1 16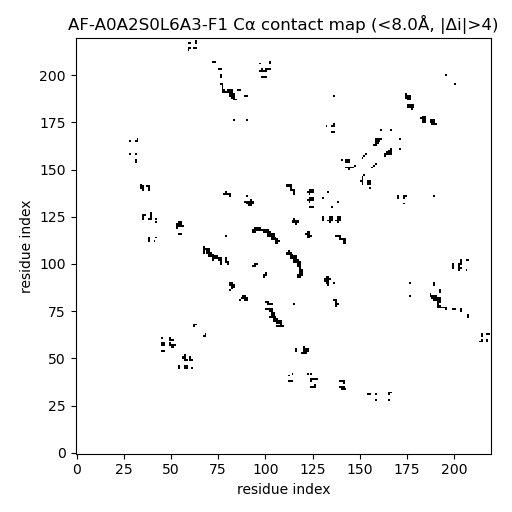8 ? 13.070 -10.689 -4.711 1.00 88.81 168 PRO A N 1
ATOM 1409 C CA . PRO A 1 168 ? 12.698 -11.708 -5.679 1.00 88.81 168 PRO A CA 1
ATOM 1410 C C . PRO A 1 168 ? 12.654 -11.145 -7.101 1.00 88.81 168 PRO A C 1
ATOM 1412 O O . PRO A 1 168 ? 12.300 -9.984 -7.315 1.00 88.81 168 PRO A O 1
ATOM 1415 N N . LYS A 1 169 ? 12.905 -12.004 -8.095 1.00 89.00 169 LYS A N 1
ATOM 1416 C CA . LYS A 1 169 ? 12.851 -11.613 -9.511 1.00 89.00 169 LYS A CA 1
ATOM 1417 C C . LYS A 1 169 ? 11.517 -10.956 -9.881 1.00 89.00 169 LYS A C 1
ATOM 1419 O O . LYS A 1 169 ? 11.529 -9.885 -10.466 1.00 89.00 169 LYS A O 1
ATOM 1424 N N . PHE A 1 170 ? 10.387 -11.530 -9.461 1.00 88.81 170 PHE A N 1
ATOM 1425 C CA . PHE A 1 170 ? 9.066 -10.977 -9.782 1.00 88.81 170 PHE A CA 1
ATOM 1426 C C . PHE A 1 170 ? 8.851 -9.560 -9.220 1.00 88.81 170 PHE A C 1
ATOM 1428 O O . PHE A 1 170 ? 8.122 -8.773 -9.818 1.00 88.81 170 PHE A O 1
ATOM 1435 N N . ARG A 1 171 ? 9.485 -9.220 -8.086 1.00 89.75 171 ARG A N 1
ATOM 1436 C CA . ARG A 1 171 ? 9.424 -7.872 -7.512 1.00 89.75 171 ARG A CA 1
ATOM 1437 C C . ARG A 1 171 ? 10.272 -6.895 -8.318 1.00 89.75 171 ARG A C 1
ATOM 1439 O O . ARG A 1 171 ? 9.824 -5.786 -8.575 1.00 89.75 171 ARG A O 1
ATOM 1446 N N . ASN A 1 172 ? 11.465 -7.309 -8.741 1.00 89.62 172 ASN A N 1
ATOM 1447 C CA . ASN A 1 172 ? 12.302 -6.492 -9.620 1.00 89.62 172 ASN A CA 1
ATOM 1448 C C . ASN A 1 172 ? 11.624 -6.263 -10.978 1.00 89.62 172 ASN A C 1
ATOM 1450 O O . ASN A 1 172 ? 11.555 -5.130 -11.446 1.00 89.62 172 ASN A O 1
ATOM 1454 N N . ASP A 1 173 ? 11.045 -7.316 -11.556 1.00 90.38 173 ASP A N 1
ATOM 1455 C CA . ASP A 1 173 ? 10.332 -7.261 -12.833 1.00 90.38 173 ASP A CA 1
ATOM 1456 C C . ASP A 1 173 ? 9.094 -6.350 -12.769 1.00 90.38 173 ASP A C 1
ATOM 1458 O O . ASP A 1 173 ? 8.715 -5.770 -13.783 1.00 90.38 173 ASP A O 1
ATOM 1462 N N . ALA A 1 174 ? 8.481 -6.178 -11.590 1.00 92.50 174 ALA A N 1
ATOM 1463 C CA . ALA A 1 174 ? 7.345 -5.276 -11.407 1.00 92.50 174 ALA A CA 1
ATOM 1464 C C . ALA A 1 174 ? 7.717 -3.798 -11.604 1.00 92.50 174 ALA A C 1
ATOM 1466 O O . ALA A 1 174 ? 6.864 -3.020 -12.025 1.00 92.50 174 ALA A O 1
ATOM 1467 N N . TYR A 1 175 ? 8.972 -3.408 -11.351 1.00 92.75 175 TYR A N 1
ATOM 1468 C CA . TYR A 1 175 ? 9.437 -2.043 -11.615 1.00 92.75 175 TYR A CA 1
ATOM 1469 C C . TYR A 1 175 ? 9.638 -1.758 -13.104 1.00 92.75 175 TYR A C 1
ATOM 1471 O O . TYR A 1 175 ? 9.715 -0.592 -13.480 1.00 92.75 175 TYR A O 1
ATOM 1479 N N . LEU A 1 176 ? 9.725 -2.784 -13.952 1.00 93.75 176 LEU A N 1
ATOM 1480 C CA . LEU A 1 176 ? 9.963 -2.609 -15.379 1.00 93.75 176 LEU A CA 1
ATOM 1481 C C . LEU A 1 176 ? 8.680 -2.167 -16.086 1.00 93.75 176 LEU A C 1
ATOM 1483 O O . LEU A 1 176 ? 7.605 -2.737 -15.887 1.00 93.75 176 LEU A O 1
ATOM 1487 N N . VAL A 1 177 ? 8.808 -1.161 -16.947 1.00 93.94 177 VAL A N 1
ATOM 1488 C CA . VAL A 1 177 ? 7.696 -0.684 -17.771 1.00 93.94 177 VAL A CA 1
ATOM 1489 C C . VAL A 1 177 ? 7.541 -1.596 -18.982 1.00 93.94 177 VAL A C 1
ATOM 1491 O O . VAL A 1 177 ? 8.530 -1.962 -19.625 1.00 93.94 177 VAL A O 1
ATOM 1494 N N . ARG A 1 178 ? 6.295 -1.946 -19.303 1.00 91.38 178 ARG A N 1
ATOM 1495 C CA . ARG A 1 178 ? 5.939 -2.749 -20.474 1.00 91.38 178 ARG A CA 1
ATOM 1496 C C . ARG A 1 178 ? 5.081 -1.939 -21.434 1.00 91.38 178 ARG A C 1
ATOM 1498 O O . ARG A 1 178 ? 4.339 -1.063 -20.995 1.00 91.38 178 ARG A O 1
ATOM 1505 N N . ASP A 1 179 ? 5.220 -2.202 -22.726 1.00 89.38 179 ASP A N 1
ATOM 1506 C CA . ASP A 1 179 ? 4.333 -1.643 -23.742 1.00 89.38 179 ASP A CA 1
ATOM 1507 C C . ASP A 1 179 ? 3.007 -2.421 -23.827 1.00 89.38 179 ASP A C 1
ATOM 1509 O O . ASP A 1 179 ? 2.771 -3.380 -23.088 1.00 89.38 179 ASP A O 1
ATOM 1513 N N . ASN A 1 180 ? 2.135 -2.013 -24.751 1.00 86.94 180 ASN A N 1
ATOM 1514 C CA . ASN A 1 180 ? 0.828 -2.645 -24.950 1.00 86.94 180 ASN A CA 1
ATOM 1515 C C . ASN A 1 180 ? 0.918 -4.106 -25.434 1.00 86.94 180 ASN A C 1
ATOM 1517 O O . ASN A 1 180 ? -0.061 -4.838 -25.313 1.00 86.94 180 ASN A O 1
ATOM 1521 N N . ASN A 1 181 ? 2.0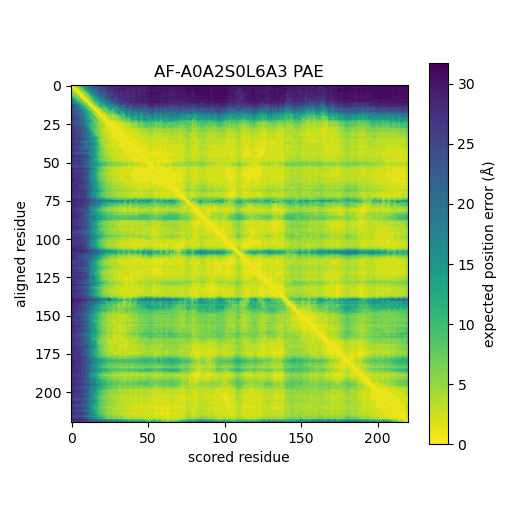65 -4.531 -25.971 1.00 89.12 181 ASN A N 1
ATOM 1522 C CA . ASN A 1 181 ? 2.315 -5.911 -26.389 1.00 89.12 181 ASN A CA 1
ATOM 1523 C C . ASN A 1 181 ? 2.897 -6.759 -25.242 1.00 89.12 181 ASN A C 1
ATOM 1525 O O . ASN A 1 181 ? 3.052 -7.971 -25.384 1.00 89.12 181 ASN A O 1
ATOM 1529 N N . GLY A 1 182 ? 3.196 -6.139 -24.095 1.00 85.88 182 GLY A N 1
ATOM 1530 C CA . GLY A 1 182 ? 3.795 -6.778 -22.927 1.00 85.88 182 GLY A CA 1
ATOM 1531 C C . GLY A 1 182 ? 5.326 -6.799 -22.943 1.00 85.88 182 GLY A C 1
ATOM 1532 O O . GLY A 1 182 ? 5.931 -7.343 -22.008 1.00 85.88 182 GLY A O 1
ATOM 1533 N N . ASP A 1 183 ? 5.963 -6.189 -23.944 1.00 92.44 183 ASP A N 1
ATOM 1534 C CA . ASP A 1 183 ? 7.415 -6.148 -24.085 1.00 92.44 183 ASP A CA 1
ATOM 1535 C C . ASP A 1 183 ? 8.034 -5.098 -23.159 1.00 92.44 183 ASP A C 1
ATOM 1537 O O . ASP A 1 183 ? 7.496 -4.010 -22.957 1.00 92.44 183 ASP A O 1
ATOM 1541 N N . ILE A 1 184 ? 9.190 -5.422 -22.569 1.00 92.50 184 ILE A N 1
ATOM 1542 C CA . ILE A 1 184 ? 9.890 -4.512 -21.653 1.00 92.50 184 ILE A CA 1
ATOM 1543 C C . ILE A 1 184 ? 10.464 -3.332 -22.439 1.00 92.50 184 ILE A C 1
ATOM 1545 O O . ILE A 1 184 ? 11.321 -3.500 -23.313 1.00 92.50 184 ILE A O 1
ATOM 1549 N N . ILE A 1 185 ? 10.087 -2.120 -22.041 1.00 92.94 185 ILE A N 1
ATOM 1550 C CA . ILE A 1 185 ? 10.650 -0.892 -22.590 1.00 92.94 185 ILE A CA 1
ATOM 1551 C C . ILE A 1 185 ? 12.003 -0.636 -21.922 1.00 92.94 185 ILE A C 1
ATOM 1553 O O . ILE A 1 185 ? 12.094 -0.248 -20.755 1.00 92.94 185 ILE A O 1
ATOM 1557 N N . LYS A 1 186 ? 13.091 -0.851 -22.668 1.00 90.06 186 LYS A N 1
ATOM 1558 C CA . LYS A 1 186 ? 14.457 -0.683 -22.148 1.00 90.06 186 LYS A CA 1
ATOM 1559 C C . LYS A 1 186 ? 14.684 0.726 -21.590 1.00 90.06 186 LYS A C 1
ATOM 1561 O O . LYS A 1 186 ? 14.400 1.725 -22.245 1.00 90.06 186 LYS A O 1
ATOM 1566 N N . GLY A 1 187 ? 15.257 0.791 -20.387 1.00 87.31 187 GLY A N 1
ATOM 1567 C CA . GLY A 1 187 ? 15.602 2.047 -19.714 1.00 87.31 187 GLY A CA 1
ATOM 1568 C C . GLY A 1 187 ? 14.418 2.780 -19.076 1.00 87.31 187 GLY A C 1
ATOM 1569 O O . GLY A 1 187 ? 14.576 3.928 -18.660 1.00 87.31 187 GLY A O 1
ATOM 1570 N N . LYS A 1 188 ? 13.238 2.151 -19.001 1.00 91.06 188 LYS A N 1
ATOM 1571 C CA . LYS A 1 188 ? 12.057 2.700 -18.332 1.00 91.06 188 LYS A CA 1
ATOM 1572 C C . LYS A 1 188 ? 11.703 1.844 -17.119 1.00 91.06 188 LYS A C 1
ATOM 1574 O O . LYS A 1 188 ? 11.399 0.660 -17.245 1.00 91.06 188 LYS A O 1
ATOM 1579 N N . GLU A 1 189 ? 11.727 2.477 -15.952 1.00 93.19 189 GLU A N 1
ATOM 1580 C CA . GLU A 1 189 ? 11.405 1.851 -14.673 1.00 93.19 189 GLU A CA 1
ATOM 1581 C C . GLU A 1 189 ? 10.524 2.781 -13.838 1.00 93.19 189 GLU A C 1
ATOM 1583 O O . GLU A 1 189 ? 10.687 4.006 -13.875 1.00 93.19 189 GLU A O 1
ATOM 1588 N N . PHE A 1 190 ? 9.615 2.197 -13.062 1.00 94.06 190 PHE A N 1
ATOM 1589 C CA . PHE A 1 190 ? 8.851 2.905 -12.046 1.00 94.06 190 PHE A CA 1
ATOM 1590 C C . PHE A 1 190 ? 9.754 3.232 -10.862 1.00 94.06 190 PHE A C 1
ATOM 1592 O O . PHE A 1 190 ? 10.175 2.352 -10.109 1.00 94.06 190 PHE A O 1
ATOM 1599 N N . ILE A 1 191 ? 10.025 4.516 -10.671 1.00 90.94 191 ILE A N 1
ATOM 1600 C CA . ILE A 1 191 ? 10.900 5.014 -9.613 1.00 90.94 191 ILE A CA 1
ATOM 1601 C C . ILE A 1 191 ? 10.155 6.009 -8.736 1.00 90.94 191 ILE A C 1
ATOM 1603 O O . ILE A 1 191 ? 9.203 6.656 -9.167 1.00 90.94 191 ILE A O 1
ATOM 1607 N N . SER A 1 192 ? 10.588 6.144 -7.484 1.00 88.50 192 SER A N 1
ATOM 1608 C CA . SER A 1 192 ? 10.016 7.164 -6.608 1.00 88.50 192 SER A CA 1
ATOM 1609 C C . SER A 1 192 ? 10.376 8.552 -7.147 1.00 88.50 192 SER A C 1
ATOM 1611 O O . SER A 1 192 ? 11.546 8.781 -7.486 1.00 88.50 192 SER A O 1
ATOM 1613 N N . PRO A 1 193 ? 9.423 9.494 -7.209 1.00 85.69 193 PRO A N 1
ATOM 1614 C CA . PRO A 1 193 ? 9.707 10.850 -7.638 1.00 85.69 193 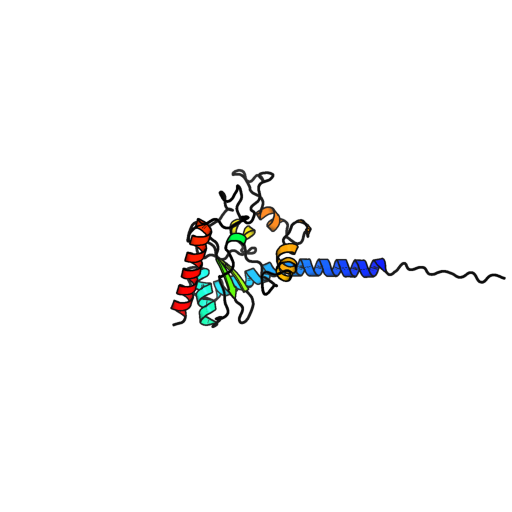PRO A CA 1
ATOM 1615 C C . PRO A 1 193 ? 10.763 11.498 -6.731 1.00 85.69 193 PRO A C 1
ATOM 1617 O O . PRO A 1 193 ? 10.814 11.280 -5.513 1.00 85.69 193 PRO A O 1
ATOM 1620 N N . LYS A 1 194 ? 11.646 12.305 -7.333 1.00 83.88 194 LYS A N 1
ATOM 1621 C CA . LYS A 1 194 ? 12.721 12.990 -6.592 1.00 83.88 194 LYS A CA 1
ATOM 1622 C C . LYS A 1 194 ? 12.145 13.926 -5.531 1.00 83.88 194 LYS A C 1
ATOM 1624 O O . LYS A 1 194 ? 12.597 13.899 -4.388 1.00 83.88 194 LYS A O 1
ATOM 1629 N N . HIS A 1 195 ? 11.105 14.662 -5.905 1.00 83.31 195 HIS A N 1
ATOM 1630 C CA . HIS A 1 195 ? 10.333 15.553 -5.050 1.00 83.31 195 HIS A CA 1
ATOM 1631 C C . HIS A 1 195 ? 8.852 15.252 -5.243 1.00 83.31 195 HIS A C 1
ATOM 1633 O O . HIS A 1 195 ? 8.453 14.837 -6.328 1.00 83.31 195 HIS A O 1
ATOM 1639 N N . ILE A 1 196 ? 8.060 15.457 -4.196 1.00 82.75 196 ILE A N 1
ATOM 1640 C CA . ILE A 1 196 ? 6.612 15.533 -4.353 1.00 82.75 196 ILE A CA 1
ATOM 1641 C C . ILE A 1 196 ? 6.295 16.858 -5.054 1.00 82.75 196 ILE A C 1
ATOM 1643 O O . ILE A 1 196 ? 6.886 17.883 -4.709 1.00 82.75 196 ILE A O 1
ATOM 1647 N N . ASN A 1 197 ? 5.460 16.832 -6.091 1.00 87.62 197 ASN A N 1
ATOM 1648 C CA . ASN A 1 197 ? 5.035 18.073 -6.732 1.00 87.62 197 ASN A CA 1
ATOM 1649 C C . ASN A 1 197 ? 3.996 18.781 -5.836 1.00 87.62 197 ASN A C 1
ATOM 1651 O O . ASN A 1 197 ? 3.436 18.183 -4.917 1.00 87.62 197 ASN A O 1
ATOM 1655 N N . THR A 1 198 ? 3.738 20.064 -6.087 1.00 90.12 198 THR A N 1
ATOM 1656 C CA . THR A 1 198 ? 2.840 20.866 -5.241 1.00 90.12 198 THR A CA 1
ATOM 1657 C C . THR A 1 198 ? 1.389 20.369 -5.245 1.00 90.12 198 THR A C 1
ATOM 1659 O O . THR A 1 198 ? 0.673 20.577 -4.267 1.00 90.12 198 THR A O 1
ATOM 1662 N N . GLU A 1 199 ? 0.928 19.740 -6.325 1.00 91.00 199 GLU A N 1
ATOM 1663 C CA . GLU A 1 199 ? -0.434 19.203 -6.431 1.00 91.00 199 GLU A CA 1
ATOM 1664 C C . GLU A 1 199 ? -0.572 17.906 -5.628 1.00 91.00 199 GLU A C 1
ATOM 1666 O O . GLU A 1 199 ? -1.462 17.813 -4.784 1.00 91.00 199 GLU A O 1
ATOM 1671 N N . ASP A 1 200 ? 0.368 16.974 -5.793 1.00 90.25 200 ASP A N 1
ATOM 1672 C CA . ASP A 1 200 ? 0.471 15.735 -5.020 1.00 90.25 200 ASP A CA 1
ATOM 1673 C C . ASP A 1 200 ? 0.613 16.028 -3.521 1.00 90.25 200 ASP A C 1
ATOM 1675 O O . ASP A 1 200 ? 0.029 15.337 -2.690 1.00 90.25 200 ASP A O 1
ATOM 1679 N N . GLU A 1 201 ? 1.379 17.058 -3.147 1.00 91.25 201 GLU A N 1
ATOM 1680 C CA . GLU A 1 201 ? 1.557 17.461 -1.748 1.00 91.25 201 GLU A CA 1
ATOM 1681 C C . GLU A 1 201 ? 0.248 17.968 -1.143 1.00 91.25 201 GLU A C 1
ATOM 1683 O O . GLU A 1 201 ? -0.147 17.531 -0.061 1.00 91.25 201 GLU A O 1
ATOM 1688 N N . LYS A 1 202 ? -0.478 18.827 -1.868 1.00 94.00 202 LYS A N 1
ATOM 1689 C CA . LYS A 1 202 ? -1.810 19.285 -1.453 1.00 94.00 202 LYS A CA 1
ATOM 1690 C C . LYS A 1 202 ? -2.795 18.124 -1.360 1.00 94.00 202 LYS A C 1
ATOM 1692 O O . LYS A 1 202 ? -3.542 18.046 -0.385 1.00 94.00 202 LYS A O 1
ATOM 1697 N N . ALA A 1 203 ? -2.803 17.228 -2.346 1.00 93.94 203 ALA A N 1
ATOM 1698 C CA . ALA A 1 203 ? -3.656 16.044 -2.352 1.00 93.94 203 ALA A CA 1
ATOM 1699 C C . ALA A 1 203 ? -3.357 15.138 -1.152 1.00 93.94 203 ALA A C 1
ATOM 1701 O O . ALA A 1 203 ? -4.277 14.713 -0.451 1.00 93.94 203 ALA A O 1
ATOM 1702 N N . TRP A 1 204 ? -2.077 14.911 -0.857 1.00 94.06 204 TRP A N 1
ATOM 1703 C CA . TRP A 1 204 ? -1.643 14.109 0.282 1.00 94.06 204 TRP A CA 1
ATOM 1704 C C . TRP A 1 204 ? -2.046 14.738 1.616 1.00 94.06 204 TRP A C 1
ATOM 1706 O O . TRP A 1 204 ? -2.609 14.043 2.459 1.00 94.06 204 TRP A O 1
ATOM 1716 N N . GLU A 1 205 ? -1.851 16.046 1.798 1.00 94.50 205 GLU A N 1
ATOM 1717 C CA . GLU A 1 205 ? -2.279 16.758 3.009 1.00 94.50 205 GLU A CA 1
ATOM 1718 C C . GLU A 1 205 ? -3.799 16.691 3.219 1.00 94.50 205 GLU A C 1
ATOM 1720 O O . GLU A 1 205 ? -4.273 16.407 4.324 1.00 94.50 205 GLU A O 1
ATOM 1725 N N . MET A 1 206 ? -4.583 16.888 2.153 1.00 95.00 206 MET A N 1
ATOM 1726 C CA . MET A 1 206 ? -6.041 16.753 2.212 1.00 95.00 206 MET A CA 1
ATOM 1727 C C . MET A 1 206 ? -6.456 15.332 2.589 1.00 95.00 206 MET A C 1
ATOM 1729 O O . MET A 1 206 ? -7.293 15.154 3.477 1.00 95.00 206 MET A O 1
ATOM 1733 N N . ARG A 1 207 ? -5.844 14.325 1.961 1.00 94.38 207 ARG A N 1
ATOM 1734 C CA . ARG A 1 207 ? -6.138 12.919 2.227 1.00 94.38 207 ARG A CA 1
ATOM 1735 C C . ARG A 1 207 ? -5.772 12.515 3.653 1.00 94.38 207 ARG A C 1
ATOM 1737 O O . ARG A 1 207 ? -6.583 11.904 4.343 1.00 94.38 207 ARG A O 1
ATOM 1744 N N . LYS A 1 208 ? -4.584 12.898 4.122 1.00 95.19 208 LYS A N 1
ATOM 1745 C CA . LYS A 1 208 ? -4.133 12.685 5.503 1.00 95.19 208 LYS A CA 1
ATOM 1746 C C . LYS A 1 208 ? -5.126 13.282 6.498 1.00 95.19 208 LYS A C 1
ATOM 1748 O O . LYS A 1 208 ? -5.542 12.616 7.444 1.00 95.19 208 LYS A O 1
ATOM 1753 N N . LYS A 1 209 ? -5.559 14.526 6.265 1.00 95.94 209 LYS A N 1
ATOM 1754 C CA . LYS A 1 209 ? -6.557 15.197 7.106 1.00 95.94 209 LYS A CA 1
ATOM 1755 C C . LYS A 1 209 ? -7.908 14.477 7.085 1.00 95.94 209 LYS A C 1
ATOM 1757 O O . LYS A 1 209 ? -8.524 14.348 8.141 1.00 95.94 209 LYS A O 1
ATOM 1762 N N . ALA A 1 210 ? -8.360 14.011 5.921 1.00 95.88 210 ALA A N 1
ATOM 1763 C CA . ALA A 1 210 ? -9.601 13.249 5.790 1.00 95.88 210 ALA A CA 1
ATOM 1764 C C . ALA A 1 210 ? -9.549 11.950 6.608 1.00 95.88 210 ALA A C 1
ATOM 1766 O O . ALA A 1 210 ? -10.410 11.748 7.463 1.00 95.88 210 ALA A O 1
ATOM 1767 N N . PHE A 1 211 ? -8.482 11.159 6.451 1.00 96.25 211 PHE A N 1
ATOM 1768 C CA . PHE A 1 211 ? -8.261 9.933 7.222 1.00 96.25 211 PHE A CA 1
ATOM 1769 C C . PHE A 1 211 ? -8.247 10.203 8.736 1.00 96.25 211 PHE A C 1
ATOM 1771 O O . PHE A 1 211 ? -8.943 9.538 9.503 1.00 96.25 211 PHE A O 1
ATOM 1778 N N . ASN A 1 212 ? -7.518 11.235 9.182 1.00 95.56 212 ASN A N 1
ATOM 1779 C CA . ASN A 1 212 ? -7.480 11.645 10.591 1.00 95.56 212 ASN A CA 1
ATOM 1780 C C . ASN A 1 212 ? -8.871 11.985 11.139 1.00 95.56 212 ASN A C 1
ATOM 1782 O O . ASN A 1 212 ? -9.242 11.530 12.224 1.00 95.56 212 ASN A O 1
ATOM 1786 N N . ASN A 1 213 ? -9.644 12.776 10.396 1.00 96.56 213 ASN A N 1
ATOM 1787 C CA . ASN A 1 213 ? -10.993 13.157 10.799 1.00 96.56 213 ASN A CA 1
ATOM 1788 C C . ASN A 1 213 ? -11.921 11.942 10.882 1.00 96.56 213 ASN A C 1
ATOM 1790 O O . ASN A 1 213 ? -12.725 11.851 11.812 1.00 96.56 213 ASN A O 1
ATOM 1794 N N . GLU A 1 214 ? -11.795 11.002 9.949 1.00 96.62 214 GLU A N 1
ATOM 1795 C CA . GLU A 1 214 ? -12.621 9.803 9.928 1.00 96.62 214 GLU A CA 1
ATOM 1796 C C . GLU A 1 214 ? -12.329 8.897 11.130 1.00 96.62 214 GLU A C 1
ATOM 1798 O O . GLU A 1 214 ? -13.259 8.560 11.868 1.00 96.62 214 GLU A O 1
ATOM 1803 N N . VAL A 1 215 ? -11.051 8.632 11.437 1.00 96.12 215 VAL A N 1
ATOM 1804 C CA . VAL A 1 215 ? -10.651 7.900 12.656 1.00 96.12 215 VAL A CA 1
ATOM 1805 C C . VAL A 1 215 ? -11.224 8.550 13.917 1.00 96.12 215 VAL A C 1
ATOM 1807 O O . VAL A 1 215 ? -11.764 7.860 14.785 1.00 96.12 215 VAL A O 1
ATOM 1810 N N . LEU A 1 216 ? -11.142 9.879 14.033 1.00 95.31 216 LEU A N 1
ATOM 1811 C CA . LEU A 1 216 ? -11.690 10.602 15.185 1.00 95.31 216 LEU A CA 1
ATOM 1812 C C . LEU A 1 216 ? -13.218 10.516 15.256 1.00 95.31 216 LEU A C 1
ATOM 1814 O O . LEU A 1 216 ? -13.773 10.454 16.352 1.00 95.31 216 LEU A O 1
ATOM 1818 N N . SER A 1 217 ? -13.903 10.490 14.114 1.00 96.25 217 SER A N 1
ATOM 1819 C CA . SER A 1 217 ? -15.362 10.399 14.072 1.00 96.25 217 SER A CA 1
ATOM 1820 C C . SER A 1 217 ? -15.893 9.035 14.528 1.00 96.25 217 SER A C 1
ATOM 1822 O O . SER A 1 217 ? -16.966 8.985 15.130 1.00 96.25 217 SER A O 1
ATOM 1824 N N . TRP A 1 218 ? -15.124 7.959 14.321 1.00 95.62 218 TRP A N 1
ATOM 1825 C CA . TRP A 1 218 ? -15.467 6.591 14.734 1.00 95.62 218 TRP A CA 1
ATOM 1826 C C . TRP A 1 218 ? -15.080 6.286 16.185 1.00 95.62 218 TRP A C 1
ATOM 1828 O O . TRP A 1 218 ? -15.566 5.315 16.749 1.00 95.62 218 TRP A O 1
ATOM 1838 N N . LYS A 1 219 ? -14.230 7.112 16.811 1.00 88.62 219 LYS A N 1
ATOM 1839 C CA . LYS A 1 219 ? -13.821 6.972 18.221 1.00 88.62 219 LYS A CA 1
ATOM 1840 C C . LYS A 1 219 ? -14.970 7.179 19.227 1.00 88.62 219 LYS A C 1
ATOM 1842 O O . LYS A 1 219 ? -14.777 6.882 20.405 1.00 88.62 219 LYS A O 1
ATOM 1847 N N . LYS A 1 220 ? -16.105 7.728 18.781 1.00 65.06 220 LYS A N 1
ATOM 1848 C CA . LYS A 1 220 ? -17.309 7.964 19.594 1.00 65.06 220 LYS A CA 1
ATOM 1849 C C . LYS A 1 220 ? -17.877 6.662 20.152 1.00 65.06 220 LYS A C 1
ATOM 1851 O O . LYS A 1 220 ? -18.252 6.688 21.342 1.00 65.06 220 LYS A O 1
#

Solvent-accessible surface area (backbone atoms only — not comparable to full-atom values): 12207 Å² total; per-residue (Å²): 138,82,86,80,83,80,79,87,73,89,85,64,65,69,65,55,54,50,51,52,51,52,52,51,50,51,50,53,34,52,54,58,56,46,23,42,55,52,32,35,53,54,53,48,50,35,62,76,75,35,70,55,96,36,49,46,46,7,48,39,44,46,36,47,76,71,63,43,77,50,52,48,52,85,56,66,36,37,74,39,50,39,18,26,82,95,67,78,41,66,43,55,78,61,40,71,40,66,69,45,40,29,46,38,41,37,38,64,63,89,60,69,45,44,45,24,29,39,24,76,24,42,71,24,29,64,72,47,94,81,45,36,39,27,18,41,63,31,31,35,56,43,57,82,43,96,52,99,47,73,61,23,40,63,64,52,51,45,46,67,35,76,93,61,67,47,61,54,67,72,51,58,56,39,30,49,38,56,49,99,88,66,48,73,45,84,98,42,49,51,38,54,49,94,63,68,51,76,65,53,46,51,29,42,53,52,47,44,52,50,54,52,52,51,44,59,64,67,63,111

Sequence (220 aa):
MYFQKAHIRAFCFPLVVTKVYDNMWYAWKQLHLFRYVISYQQAKYIVDNYKGRTDEEKLINYIVKEKIWNWTAEESTRLHLKSYNKGEQYPDGHSYANGGVNLKVVTNARFRSEFIINGDGKFLTLLDEHATQDAKVNCSSFNYARRNDYIHTVLDVNPAKPKYNYEPKFRNDAYLVRDNNGDIIKGKEFISPKHINTEDEKAWEMRKKAFNNEVLSWKK

Organism: NCBI:txid114527

pLDDT: mean 84.45, std 15.83, range [28.22, 98.31]

Mean predicted aligned error: 7.72 Å

Radius of gyration: 22.31 Å; Cα contacts (8 Å, |Δi|>4): 333; chains: 1; bounding box: 90×52×47 Å

Foldseek 3Di:
DDDDDDDPDDDPPVVVVVVVVVVVLVVLLVLQVVLLVVQVVVLVCLVPPADDPASLRSVLRVCQVVVQVQKAQPDALLQQQWAWPQSPGGFFPQDPALNSGWTWMFGDRPDTHIFIAGRVRYTLGCPPPPHGLSSLARHDGRQPDPDPDPVSCVRHVVCPDVVSVSDDPVSVVSQFDADPVRHTDPPIGGDRRPDQDPSSVVSSVVVRVVSVVSSVVVND